Protein AF-A0A6N7GX79-F1 (afdb_monomer)

Nearest PDB structures (foldseek):
  8p94-assembly1_U  TM=5.770E-01  e=1.248E+00  Mus musculus
  8f8q-assembly1_G  TM=5.812E-01  e=2.869E+00  Homo sapiens
  7ccc-assembly1_C  TM=4.804E-01  e=3.032E+00  Mus musculus
  7t5q-assembly1_I  TM=3.559E-01  e=1.741E+00  Homo sapiens
  3aae-assembly1_A  TM=4.739E-01  e=3.786E+00  Gallus gallus

Sequence (334 aa):
MSVMDIPGRRTGHDKTERRQDVAALAVLLLASAALLSATKPTHAQVALDATFPGGLTGNDVCVAGNRELQISGDDTCDQTLNPVTGLRIGPAGSQTTFNGANGDASFGSTATFNSSATFNSASTFNAGMSATTGTFSGTVTMDGGLAVGAGQTVDMGGNRVQNVGGPVAGTDATNKNYVDALHNGQQTQINQHGVRLTGVETHNTQQDTRLTGVETVNTQQNTRLTALESGIAGQAEQITAINQSLKSLSKRDGELADGIAISLALAQPAFQPGQRFAIRGGWGNFDGSNAFGVSAAGLLHSFRNGGSVILDLGAGVSTKHSMFAGRGGVTLGW

Secondary structure (DSSP, 8-state):
---------------------------------S-------SS------S--TT---S---EE-TTS-EE----S---S-----SEEEESSTTS-EEEETTT--EEESS----SS----SS----TT----SS----S----TT-----TT-----TT----SPPPP-STTSPPPHHHHHHHHHHHHHHHHHHHHHHHHHHHHHHHHHHHHHHHHHHHHHHHHHHHHHHHHHHHHHHHHHHHHHHHHHHHHHHHHHHHHHHHHHH--PPPPPTT-SEEEEEEEEEETTEEEEEEEEEEEEEE-TTS-EEEEEEEEEEESSSS-EEEEEEEEEE-

Structure (mmCIF, N/CA/C/O backbone):
data_AF-A0A6N7GX79-F1
#
_entry.id   AF-A0A6N7GX79-F1
#
loop_
_atom_site.group_PDB
_atom_site.id
_atom_site.type_symbol
_atom_site.label_atom_id
_atom_site.label_alt_id
_atom_site.label_comp_id
_atom_site.label_asym_id
_atom_site.label_entity_id
_atom_site.label_seq_id
_atom_site.pdbx_PDB_ins_code
_atom_site.Cartn_x
_atom_site.Cartn_y
_atom_site.Cartn_z
_atom_site.occupancy
_atom_site.B_iso_or_equiv
_atom_site.auth_seq_id
_atom_site.auth_comp_id
_atom_site.auth_asym_id
_atom_site.auth_atom_id
_atom_site.pdbx_PDB_model_num
ATOM 1 N N . MET A 1 1 ? 15.235 74.179 -22.269 1.00 42.06 1 MET A N 1
ATOM 2 C CA . MET A 1 1 ? 16.532 73.504 -22.052 1.00 42.06 1 MET A CA 1
ATOM 3 C C . MET A 1 1 ? 17.011 73.080 -23.433 1.00 42.06 1 MET A C 1
ATOM 5 O O . MET A 1 1 ? 16.349 72.253 -24.037 1.00 42.06 1 MET A O 1
ATOM 9 N N . SER A 1 2 ? 17.837 73.891 -24.102 1.00 41.66 2 SER A N 1
ATOM 10 C CA . SER A 1 2 ? 19.311 73.959 -23.943 1.00 41.66 2 SER A CA 1
ATOM 11 C C . SER A 1 2 ? 19.943 72.681 -24.509 1.00 41.66 2 SER A C 1
ATOM 13 O O . SER A 1 2 ? 19.714 71.629 -23.928 1.00 41.66 2 SER A O 1
ATOM 15 N N . VAL A 1 3 ? 20.590 72.637 -25.684 1.00 43.69 3 VAL A N 1
ATOM 16 C CA . VAL A 1 3 ? 21.584 73.535 -26.337 1.00 43.69 3 VAL A CA 1
ATOM 17 C C . VAL A 1 3 ? 22.911 73.616 -25.574 1.00 43.69 3 VAL A C 1
ATOM 19 O O . VAL A 1 3 ? 22.948 74.251 -24.524 1.00 43.69 3 VAL A O 1
ATOM 22 N N . MET A 1 4 ? 23.942 72.989 -26.169 1.00 39.03 4 MET A N 1
ATOM 23 C CA . MET A 1 4 ? 25.418 73.055 -26.005 1.00 39.03 4 MET A CA 1
ATOM 24 C C . MET A 1 4 ? 25.959 71.640 -26.297 1.00 39.03 4 MET A C 1
ATOM 26 O O . MET A 1 4 ? 25.498 70.697 -25.665 1.00 39.03 4 MET A O 1
ATOM 30 N N . ASP A 1 5 ? 26.838 71.334 -27.257 1.00 44.12 5 ASP A N 1
ATOM 31 C CA . ASP A 1 5 ? 27.708 72.101 -28.174 1.00 44.12 5 ASP A CA 1
ATOM 32 C C . ASP A 1 5 ? 28.842 72.939 -27.533 1.00 44.12 5 ASP A C 1
ATOM 34 O O . ASP A 1 5 ? 28.645 73.551 -26.484 1.00 44.12 5 ASP A O 1
ATOM 38 N N . ILE A 1 6 ? 29.972 73.039 -28.266 1.00 44.91 6 ILE A N 1
ATOM 39 C CA . ILE A 1 6 ? 31.160 73.907 -28.058 1.00 44.91 6 ILE A CA 1
ATOM 40 C C . ILE A 1 6 ? 32.170 73.340 -26.991 1.00 44.91 6 ILE A C 1
ATOM 42 O O . ILE A 1 6 ? 31.730 72.827 -25.967 1.00 44.91 6 ILE A O 1
ATOM 46 N N . PRO A 1 7 ? 33.526 73.479 -27.101 1.00 59.56 7 PRO A N 1
ATOM 47 C CA . PRO A 1 7 ? 34.462 73.134 -28.200 1.00 59.56 7 PRO A CA 1
ATOM 48 C C . PRO A 1 7 ? 35.892 72.701 -27.693 1.00 59.56 7 PRO A C 1
ATOM 50 O O . PRO A 1 7 ? 36.098 72.454 -26.510 1.00 59.56 7 PRO A O 1
ATOM 53 N N . GLY A 1 8 ? 36.937 72.801 -28.545 1.00 42.06 8 GLY A N 1
ATOM 54 C CA . GLY A 1 8 ? 38.301 73.216 -28.115 1.00 42.06 8 GLY A CA 1
ATOM 55 C C . GLY A 1 8 ? 39.470 72.366 -28.659 1.00 42.06 8 GLY A C 1
ATOM 56 O O . GLY A 1 8 ? 39.683 71.286 -28.135 1.00 42.06 8 GLY A O 1
ATOM 57 N N . ARG A 1 9 ? 40.269 72.680 -29.700 1.00 42.56 9 ARG A N 1
ATOM 58 C CA . ARG A 1 9 ? 40.803 73.911 -30.356 1.00 42.56 9 ARG A CA 1
ATOM 59 C C . ARG A 1 9 ? 42.266 74.243 -29.967 1.00 42.56 9 ARG A C 1
ATOM 61 O O . ARG A 1 9 ? 42.553 74.364 -28.783 1.00 42.56 9 ARG A O 1
ATOM 68 N N . ARG A 1 10 ? 43.055 74.624 -31.005 1.00 42.12 10 ARG A N 1
ATOM 69 C CA . ARG A 1 10 ? 44.438 75.206 -31.071 1.00 42.12 10 ARG A CA 1
ATOM 70 C C . ARG A 1 10 ? 45.564 74.166 -31.241 1.00 42.12 10 ARG A C 1
ATOM 72 O O . ARG A 1 10 ? 45.408 73.077 -30.717 1.00 42.12 10 ARG A O 1
ATOM 79 N N . THR A 1 11 ? 46.715 74.407 -31.898 1.00 44.94 11 THR A N 1
ATOM 80 C CA . THR A 1 11 ? 47.211 75.339 -32.970 1.00 44.94 11 THR A CA 1
ATOM 81 C C . THR A 1 11 ? 48.515 74.717 -33.542 1.00 44.94 11 THR A C 1
ATOM 83 O O . THR A 1 11 ? 49.061 73.833 -32.896 1.00 44.94 11 THR A O 1
ATOM 86 N N . GLY A 1 12 ? 49.111 75.081 -34.689 1.00 38.25 12 GLY A N 1
ATOM 87 C CA . GLY A 1 12 ? 48.872 76.154 -35.667 1.00 38.25 12 GLY A CA 1
ATOM 88 C C . GLY A 1 12 ? 50.130 77.021 -35.898 1.00 38.25 12 GLY A C 1
ATOM 89 O O . GLY A 1 12 ? 50.455 77.806 -35.018 1.00 38.25 12 GLY A O 1
ATOM 90 N N . HIS A 1 13 ? 50.793 76.893 -37.058 1.00 39.94 13 HIS A N 1
ATOM 91 C CA . HIS A 1 13 ? 51.686 77.878 -37.712 1.00 39.94 13 HIS A CA 1
ATOM 92 C C . HIS A 1 13 ? 52.175 77.305 -39.068 1.00 39.94 13 HIS A C 1
ATOM 94 O O . HIS A 1 13 ? 52.293 76.092 -39.180 1.00 39.94 13 HIS A O 1
ATOM 100 N N . ASP A 1 14 ? 52.641 78.046 -40.075 1.00 44.56 14 ASP A N 1
ATOM 101 C CA . ASP A 1 14 ? 52.191 79.238 -40.819 1.00 44.56 14 ASP A CA 1
ATOM 102 C C . ASP A 1 14 ? 53.304 79.530 -41.858 1.00 44.56 14 ASP A C 1
ATOM 104 O O . ASP A 1 14 ? 54.415 79.808 -41.428 1.00 44.56 14 ASP A O 1
ATOM 108 N N . LYS A 1 15 ? 52.982 79.515 -43.170 1.00 43.97 15 LYS A N 1
ATOM 109 C CA . LYS A 1 15 ? 53.642 80.261 -44.288 1.00 43.97 15 LYS A CA 1
ATOM 110 C C . LYS A 1 15 ? 55.157 80.025 -44.566 1.00 43.97 15 LYS A C 1
ATOM 112 O O . LYS A 1 15 ? 55.891 79.551 -43.719 1.00 43.97 15 LYS A O 1
ATOM 117 N N . THR A 1 16 ? 55.752 80.294 -45.738 1.00 38.94 16 THR A N 1
ATOM 118 C CA . THR A 1 16 ? 55.382 80.793 -47.098 1.00 38.94 16 THR A CA 1
ATOM 119 C C . THR A 1 16 ? 56.441 80.192 -48.073 1.00 38.94 16 THR A C 1
ATOM 121 O O . THR A 1 16 ? 57.441 79.683 -47.587 1.00 38.94 16 THR A O 1
ATOM 124 N N . GLU A 1 17 ? 56.372 80.149 -49.412 1.00 38.16 17 GLU A N 1
ATOM 125 C CA . GLU A 1 17 ? 56.082 81.189 -50.418 1.00 38.16 17 GLU A CA 1
ATOM 126 C C . GLU A 1 17 ? 56.082 80.567 -51.853 1.00 38.16 17 GLU A C 1
ATOM 128 O O . GLU A 1 17 ? 56.541 79.444 -52.020 1.00 38.16 17 GLU A O 1
ATOM 133 N N . ARG A 1 18 ? 55.627 81.320 -52.879 1.00 39.28 18 ARG A N 1
ATOM 134 C CA . ARG A 1 18 ? 55.878 81.158 -54.349 1.00 39.28 18 ARG A CA 1
ATOM 135 C C . ARG A 1 18 ? 55.671 79.751 -54.959 1.00 39.28 18 ARG A C 1
ATOM 137 O O . ARG A 1 18 ? 56.525 78.881 -54.902 1.00 39.28 18 ARG A O 1
ATOM 144 N N . ARG A 1 19 ? 54.504 79.447 -55.541 1.00 39.38 19 ARG A N 1
ATOM 145 C CA . ARG A 1 19 ? 54.120 79.748 -56.946 1.00 39.38 19 ARG A CA 1
ATOM 146 C C . ARG A 1 19 ? 55.208 79.481 -57.998 1.00 39.38 19 ARG A C 1
ATOM 148 O O . ARG A 1 19 ? 56.145 80.255 -58.105 1.00 39.38 19 ARG A O 1
ATOM 155 N N . GLN A 1 20 ? 54.928 78.453 -58.807 1.00 40.41 20 GLN A N 1
ATOM 156 C CA . GLN A 1 20 ? 55.088 78.381 -60.266 1.00 40.41 20 GLN A CA 1
ATOM 157 C C . GLN A 1 20 ? 56.232 79.188 -60.885 1.00 40.41 20 GLN A C 1
ATOM 159 O O . GLN A 1 20 ? 56.091 80.393 -61.070 1.00 40.41 20 GLN A O 1
ATOM 164 N N . ASP A 1 21 ? 57.235 78.477 -61.398 1.00 36.69 21 ASP A N 1
ATOM 165 C CA . ASP A 1 21 ? 57.889 78.924 -62.620 1.00 36.69 21 ASP A CA 1
ATOM 166 C C . ASP A 1 21 ? 58.303 77.758 -63.527 1.00 36.69 21 ASP A C 1
ATOM 168 O O . ASP A 1 21 ? 58.688 76.689 -63.061 1.00 36.69 21 ASP A O 1
ATOM 172 N N . VAL A 1 22 ? 58.188 78.030 -64.828 1.00 41.06 22 VAL A N 1
ATOM 173 C CA . VAL A 1 22 ? 58.836 77.368 -65.972 1.00 41.06 22 VAL A CA 1
ATOM 174 C C . VAL A 1 22 ? 58.665 75.846 -66.127 1.00 41.06 22 VAL A C 1
ATOM 176 O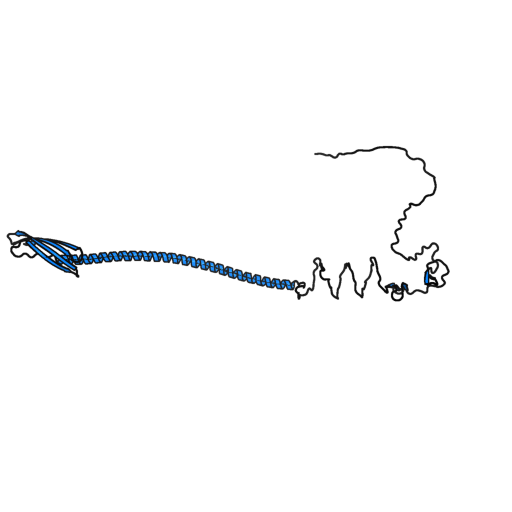 O . VAL A 1 22 ? 59.353 75.011 -65.544 1.00 41.06 22 VAL A O 1
ATOM 179 N N . ALA A 1 23 ? 57.790 75.497 -67.071 1.00 39.69 23 ALA A N 1
ATOM 180 C CA . ALA A 1 23 ? 57.776 74.193 -67.715 1.00 39.69 23 ALA A CA 1
ATOM 181 C C . ALA A 1 23 ? 59.020 73.957 -68.599 1.00 39.69 23 ALA A C 1
ATOM 183 O O . ALA A 1 23 ? 59.610 74.898 -69.123 1.00 39.69 23 ALA A O 1
ATOM 184 N N . ALA A 1 24 ? 59.248 72.673 -68.891 1.00 38.94 24 ALA A N 1
ATOM 185 C CA . ALA A 1 24 ? 60.050 72.124 -69.988 1.00 38.94 24 ALA A CA 1
ATOM 186 C C . ALA A 1 24 ? 61.573 71.923 -69.792 1.00 38.94 24 ALA A C 1
ATOM 188 O O . ALA A 1 24 ? 62.334 72.814 -69.439 1.00 38.94 24 ALA A O 1
ATOM 189 N N . LEU A 1 25 ? 61.986 70.729 -70.244 1.00 35.16 25 LEU A N 1
ATOM 190 C CA . LEU A 1 25 ? 63.213 70.475 -71.009 1.00 35.16 25 LEU A CA 1
ATOM 191 C C . LEU A 1 25 ? 64.560 70.267 -70.280 1.00 35.16 25 LEU A C 1
ATOM 193 O O . LEU A 1 25 ? 65.566 70.877 -70.624 1.00 35.16 25 LEU A O 1
ATOM 197 N N . ALA A 1 26 ? 64.618 69.245 -69.423 1.00 35.94 26 ALA A N 1
ATOM 198 C CA . ALA A 1 26 ? 65.796 68.370 -69.299 1.00 35.94 26 ALA A CA 1
ATOM 199 C C . ALA A 1 26 ? 65.301 66.937 -68.997 1.00 35.94 26 ALA A C 1
ATOM 201 O O . ALA A 1 26 ? 64.843 66.654 -67.898 1.00 35.94 26 ALA A O 1
ATOM 202 N N . VAL A 1 27 ? 65.067 66.085 -70.000 1.00 35.12 27 VAL A N 1
ATOM 203 C CA . VAL A 1 27 ? 66.085 65.282 -70.709 1.00 35.12 27 VAL A CA 1
ATOM 204 C C . VAL A 1 27 ? 66.705 64.212 -69.796 1.00 35.12 27 VAL A C 1
ATOM 206 O O . VAL A 1 27 ? 67.694 64.460 -69.124 1.00 35.12 27 VAL A O 1
ATOM 209 N N . LEU A 1 28 ? 66.147 62.998 -69.933 1.00 33.78 28 LEU A N 1
ATOM 210 C CA . LEU A 1 28 ? 66.872 61.721 -70.032 1.00 33.78 28 LEU A CA 1
ATOM 211 C C . LEU A 1 28 ? 67.510 61.107 -68.756 1.00 33.78 28 LEU A C 1
ATOM 213 O O . LEU A 1 28 ? 68.239 61.750 -68.020 1.00 33.78 28 LEU A O 1
ATOM 217 N N . LEU A 1 29 ? 67.316 59.783 -68.622 1.00 30.56 29 LEU A N 1
ATOM 218 C CA . LEU A 1 29 ? 68.072 58.825 -67.786 1.00 30.56 29 LEU A CA 1
ATOM 219 C C . LEU A 1 29 ? 67.982 58.936 -66.249 1.00 30.56 29 LEU A C 1
ATOM 221 O O . LEU A 1 29 ? 68.770 59.623 -65.611 1.00 30.56 29 LEU A O 1
ATOM 225 N N . LEU A 1 30 ? 67.105 58.093 -65.677 1.00 35.81 30 LEU A N 1
ATOM 226 C CA . LEU A 1 30 ? 67.374 57.038 -64.664 1.00 35.81 30 LEU A CA 1
ATOM 227 C C . LEU A 1 30 ? 66.051 56.746 -63.916 1.00 35.81 30 LEU A C 1
ATOM 229 O O . LEU A 1 30 ? 65.730 57.387 -62.926 1.00 35.81 30 LEU A O 1
ATOM 233 N N . ALA A 1 31 ? 65.106 56.002 -64.498 1.00 34.62 31 ALA A N 1
ATOM 234 C CA . ALA A 1 31 ? 65.086 54.537 -64.647 1.00 34.62 31 ALA A CA 1
ATOM 235 C C . ALA A 1 31 ? 64.919 53.759 -63.319 1.00 34.62 31 ALA A C 1
ATOM 237 O O . ALA A 1 31 ? 65.617 54.011 -62.344 1.00 34.62 31 ALA A O 1
ATOM 238 N N . SER A 1 32 ? 64.042 52.744 -63.354 1.00 44.06 32 SER A N 1
ATOM 239 C CA . SER A 1 32 ? 63.957 51.627 -62.388 1.00 44.06 32 SER A CA 1
ATOM 240 C C . SER A 1 32 ? 63.218 51.839 -61.052 1.00 44.06 32 SER A C 1
ATOM 242 O O . SER A 1 32 ? 63.745 51.526 -59.990 1.00 44.06 32 SER A O 1
ATOM 244 N N . ALA A 1 33 ? 61.939 52.232 -61.111 1.00 37.72 33 ALA A N 1
ATOM 245 C CA . ALA A 1 33 ? 60.960 51.938 -60.045 1.00 37.72 33 ALA A CA 1
ATOM 246 C C . ALA A 1 33 ? 59.526 51.710 -60.583 1.00 37.72 33 ALA A C 1
ATOM 248 O O . ALA A 1 33 ? 58.539 52.015 -59.916 1.00 37.72 33 ALA A O 1
ATOM 249 N N . ALA A 1 34 ? 59.396 51.191 -61.810 1.00 37.28 34 ALA A N 1
ATOM 250 C CA . ALA A 1 34 ? 58.105 50.764 -62.349 1.00 37.28 34 ALA A CA 1
ATOM 251 C C . ALA A 1 34 ? 57.751 49.364 -61.823 1.00 37.28 34 ALA A C 1
ATOM 253 O O . ALA A 1 34 ? 58.611 48.487 -61.747 1.00 37.28 34 ALA A O 1
ATOM 254 N N . LEU A 1 35 ? 56.483 49.179 -61.453 1.00 42.53 35 LEU A N 1
ATOM 255 C CA . LEU A 1 35 ? 55.950 47.974 -60.822 1.00 42.53 35 LEU A CA 1
ATOM 256 C C . LEU A 1 35 ? 56.266 46.712 -61.639 1.00 42.53 35 LEU A C 1
ATOM 258 O O . LEU A 1 35 ? 55.711 46.524 -62.718 1.00 42.53 35 LEU A O 1
ATOM 262 N N . LEU A 1 36 ? 57.048 45.800 -61.062 1.00 34.47 36 LEU A N 1
ATOM 263 C CA . LEU A 1 36 ? 57.071 44.394 -61.462 1.00 34.47 36 LEU A CA 1
ATOM 264 C C . LEU A 1 36 ? 56.852 43.528 -60.217 1.00 34.47 36 LEU A C 1
ATOM 266 O O . LEU A 1 36 ? 57.775 42.952 -59.641 1.00 34.47 36 LEU A O 1
ATOM 270 N N . SER A 1 37 ? 55.594 43.448 -59.776 1.00 37.69 37 SER A N 1
ATOM 271 C CA . SER A 1 37 ? 55.160 42.408 -58.845 1.00 37.69 37 SER A CA 1
ATOM 272 C C . SER A 1 37 ? 55.187 41.070 -59.582 1.00 37.69 37 SER A C 1
ATOM 274 O O . SER A 1 37 ? 54.173 40.626 -60.119 1.00 37.69 37 SER A O 1
ATOM 276 N N . ALA A 1 38 ? 56.366 40.452 -59.645 1.00 40.59 38 ALA A N 1
ATOM 277 C CA . ALA A 1 38 ? 56.541 39.112 -60.177 1.00 40.59 38 ALA A CA 1
ATOM 278 C C . ALA A 1 38 ? 55.829 38.111 -59.256 1.00 40.59 38 ALA A C 1
ATOM 280 O O . ALA A 1 38 ? 56.413 37.562 -58.318 1.00 40.59 38 ALA A O 1
ATOM 281 N N . THR A 1 39 ? 54.545 37.874 -59.521 1.00 38.19 39 THR A N 1
ATOM 282 C CA . THR A 1 39 ? 53.844 36.690 -59.039 1.00 38.19 39 THR A CA 1
ATOM 283 C C . THR A 1 39 ? 54.620 35.476 -59.531 1.00 38.19 39 THR A C 1
ATOM 285 O O . THR A 1 39 ? 54.669 35.203 -60.730 1.00 38.19 39 THR A O 1
ATOM 288 N N . LYS A 1 40 ? 55.263 34.754 -58.603 1.00 38.69 40 LYS A N 1
ATOM 289 C CA . LYS A 1 40 ? 55.876 33.453 -58.899 1.00 38.69 40 LYS A CA 1
ATOM 290 C C . LYS A 1 40 ? 54.841 32.600 -59.645 1.00 38.69 40 LYS A C 1
ATOM 292 O O . LYS A 1 40 ? 53.733 32.469 -59.121 1.00 38.69 40 LYS A O 1
ATOM 297 N N . PRO A 1 41 ? 55.168 31.995 -60.800 1.00 41.09 41 PRO A N 1
ATOM 298 C CA . PRO A 1 41 ? 54.264 31.044 -61.425 1.00 41.09 41 PRO A CA 1
ATOM 299 C C . PRO A 1 41 ? 54.087 29.862 -60.465 1.00 41.09 41 PRO A C 1
ATOM 301 O O . PRO A 1 41 ? 55.035 29.137 -60.171 1.00 41.09 41 PRO A O 1
ATOM 304 N N . THR A 1 42 ? 52.875 29.687 -59.936 1.00 39.53 42 THR A N 1
ATOM 305 C CA . THR A 1 42 ? 52.541 28.603 -58.993 1.00 39.53 42 THR A CA 1
ATOM 306 C C . THR A 1 42 ? 52.420 27.239 -59.669 1.00 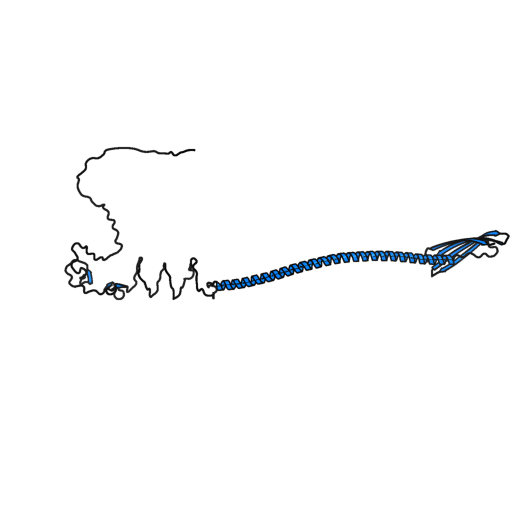39.53 42 THR A C 1
ATOM 308 O O . THR A 1 42 ? 52.248 26.231 -58.988 1.00 39.53 42 THR A O 1
ATOM 311 N N . HIS A 1 43 ? 52.545 27.192 -60.997 1.00 41.50 43 HIS A N 1
ATOM 312 C CA . HIS A 1 43 ? 52.492 25.982 -61.806 1.00 41.50 43 HIS A CA 1
ATOM 313 C C . HIS A 1 43 ? 53.564 26.054 -62.896 1.00 41.50 43 HIS A C 1
ATOM 315 O O . HIS A 1 43 ? 53.647 27.045 -63.622 1.00 41.50 43 HIS A O 1
ATOM 321 N N . ALA A 1 44 ? 54.351 24.989 -63.045 1.00 33.16 44 ALA A N 1
ATOM 322 C CA . ALA A 1 44 ? 55.170 24.784 -64.232 1.00 33.16 44 ALA A CA 1
ATOM 323 C C . ALA A 1 44 ? 54.253 24.320 -65.374 1.00 33.16 44 ALA A C 1
ATOM 325 O O . ALA A 1 44 ? 54.007 23.127 -65.539 1.00 33.16 44 ALA A O 1
ATOM 326 N N . GLN A 1 45 ? 53.693 25.268 -66.126 1.00 37.50 45 GLN A N 1
ATOM 327 C CA . GLN A 1 45 ? 52.992 24.959 -67.368 1.00 37.50 45 GLN A CA 1
ATOM 328 C C . GLN A 1 45 ? 54.016 24.818 -68.495 1.00 37.50 45 GLN A C 1
ATOM 330 O O . GLN A 1 45 ? 54.669 25.788 -68.870 1.00 37.50 45 GLN A O 1
ATOM 335 N N . VAL A 1 46 ? 54.122 23.616 -69.065 1.00 47.06 46 VAL A N 1
ATOM 336 C CA . VAL A 1 46 ? 54.722 23.426 -70.392 1.00 47.06 46 VAL A CA 1
ATOM 337 C C . VAL A 1 46 ? 53.664 23.843 -71.413 1.00 47.06 46 VAL A C 1
ATOM 339 O O . VAL A 1 46 ? 52.894 23.022 -71.905 1.00 47.06 46 VAL A O 1
ATOM 342 N N . ALA A 1 47 ? 53.563 25.150 -71.647 1.00 42.12 47 ALA A N 1
ATOM 343 C CA . ALA A 1 47 ? 52.675 25.725 -72.644 1.00 42.12 47 ALA A CA 1
ATOM 344 C C . ALA A 1 47 ? 53.440 25.897 -73.961 1.00 42.12 47 ALA A C 1
ATOM 346 O O . ALA A 1 47 ? 54.323 26.747 -74.063 1.00 42.12 47 ALA A O 1
ATOM 347 N N . LEU A 1 48 ? 53.083 25.105 -74.973 1.00 54.69 48 LEU A N 1
ATOM 348 C CA . LEU A 1 48 ? 53.504 25.329 -76.358 1.00 54.69 48 LEU A CA 1
ATOM 349 C C . LEU A 1 48 ? 52.595 26.403 -76.980 1.00 54.69 48 LEU A C 1
ATOM 351 O O . LEU A 1 48 ? 51.763 26.114 -77.837 1.00 54.69 48 LEU A O 1
ATOM 355 N N . ASP A 1 49 ? 52.695 27.631 -76.465 1.00 40.34 49 ASP A N 1
ATOM 356 C CA . ASP A 1 49 ? 52.018 28.802 -77.026 1.00 40.34 49 ASP A CA 1
ATOM 357 C C . ASP A 1 49 ? 52.789 29.328 -78.249 1.00 40.34 49 ASP A C 1
ATOM 359 O O . ASP A 1 49 ? 54.020 29.348 -78.271 1.00 40.34 49 ASP A O 1
ATOM 363 N N . ALA A 1 50 ? 52.061 29.779 -79.270 1.00 44.12 50 ALA A N 1
ATOM 364 C CA . ALA A 1 50 ? 52.597 30.167 -80.574 1.00 44.12 50 ALA A CA 1
ATOM 365 C C . ALA A 1 50 ? 53.361 31.509 -80.567 1.00 44.12 50 ALA A C 1
ATOM 367 O O . ALA A 1 50 ? 53.802 31.976 -81.618 1.00 44.12 50 ALA A O 1
ATOM 368 N N . THR A 1 51 ? 53.541 32.136 -79.401 1.00 43.91 51 THR A N 1
ATOM 369 C CA . THR A 1 51 ? 54.122 33.479 -79.253 1.00 43.91 51 THR A CA 1
ATOM 370 C C . THR A 1 51 ? 55.654 33.466 -79.092 1.00 43.91 51 THR A C 1
ATOM 372 O O . THR A 1 51 ? 56.222 34.237 -78.317 1.00 43.91 51 THR A O 1
ATOM 375 N N . PHE A 1 52 ? 56.351 32.620 -79.857 1.00 47.41 52 PHE A N 1
ATOM 376 C CA . PHE A 1 52 ? 57.796 32.764 -80.074 1.00 47.41 52 PHE A CA 1
ATOM 377 C C . PHE A 1 52 ? 58.050 33.813 -81.174 1.00 47.41 52 PHE A C 1
ATOM 379 O O . PHE A 1 52 ? 57.479 33.690 -82.262 1.00 47.41 52 PHE A O 1
ATOM 386 N N . PRO A 1 53 ? 58.898 34.839 -80.947 1.00 41.19 53 PRO A N 1
ATOM 387 C CA . PRO A 1 53 ? 59.188 35.875 -81.940 1.00 41.19 53 PRO A CA 1
ATOM 388 C C . PRO A 1 53 ? 60.038 35.307 -83.088 1.00 41.19 53 PRO A C 1
ATOM 390 O O . PRO A 1 53 ? 61.264 35.358 -83.067 1.00 41.19 53 PRO A O 1
ATOM 393 N N . GLY A 1 54 ? 59.351 34.743 -84.079 1.00 51.09 54 GLY A N 1
ATOM 394 C CA . GLY A 1 54 ? 59.915 34.017 -85.221 1.00 51.09 54 GLY A CA 1
ATOM 395 C C . GLY A 1 54 ? 58.908 33.045 -85.846 1.00 51.09 54 GLY A C 1
ATOM 396 O O . GLY A 1 54 ? 58.913 32.865 -87.058 1.00 51.09 54 GLY A O 1
ATOM 397 N N . GLY A 1 55 ? 57.978 32.519 -85.038 1.00 45.22 55 GLY A N 1
ATOM 398 C CA . GLY A 1 55 ? 57.035 31.477 -85.441 1.00 45.22 55 GLY A CA 1
ATOM 399 C C . GLY A 1 55 ? 57.681 30.089 -85.423 1.00 45.22 55 GLY A C 1
ATOM 400 O O . GLY A 1 55 ? 58.763 29.888 -85.963 1.00 45.22 55 GLY A O 1
ATOM 401 N N . LEU A 1 56 ? 57.010 29.126 -84.793 1.00 48.41 56 LEU A N 1
ATOM 402 C CA . LEU A 1 56 ? 57.455 27.733 -84.754 1.00 48.41 56 LEU A CA 1
ATOM 403 C C . LEU A 1 56 ? 57.099 27.045 -86.080 1.00 48.41 56 LEU A C 1
ATOM 405 O O . LEU A 1 56 ? 55.962 26.613 -86.281 1.00 48.41 56 LEU A O 1
ATOM 409 N N . THR A 1 57 ? 58.048 27.003 -87.020 1.00 45.75 57 THR A N 1
ATOM 410 C CA . THR A 1 57 ? 57.856 26.430 -88.364 1.00 45.75 57 THR A CA 1
ATOM 411 C C . THR A 1 57 ? 58.522 25.065 -88.542 1.00 45.75 57 THR A C 1
ATOM 413 O O . THR A 1 57 ? 59.162 24.826 -89.562 1.00 45.75 57 THR A O 1
ATOM 416 N N . GLY A 1 58 ? 58.322 24.146 -87.593 1.00 44.06 58 GLY A N 1
ATOM 417 C CA . GLY A 1 58 ? 58.582 22.717 -87.797 1.00 44.06 58 GLY A CA 1
ATOM 418 C C . GLY A 1 58 ? 59.099 21.978 -86.563 1.00 44.06 58 GLY A C 1
ATOM 419 O O . GLY A 1 58 ? 60.204 22.235 -86.116 1.00 44.06 58 GLY A O 1
ATOM 420 N N . ASN A 1 59 ? 58.336 20.982 -86.092 1.00 49.59 59 ASN A N 1
ATOM 421 C CA . ASN A 1 59 ? 58.768 19.908 -85.181 1.00 49.59 59 ASN A CA 1
ATOM 422 C C . ASN A 1 59 ? 59.744 20.297 -84.040 1.00 49.59 59 ASN A C 1
ATOM 424 O O . ASN A 1 59 ? 60.704 19.575 -83.793 1.00 49.59 59 ASN A O 1
ATOM 428 N N . ASP A 1 60 ? 59.467 21.353 -83.270 1.00 48.66 60 ASP A N 1
ATOM 429 C CA . ASP A 1 60 ? 60.350 21.872 -82.201 1.00 48.66 60 ASP A CA 1
ATOM 430 C C . ASP A 1 60 ? 60.508 20.976 -80.945 1.00 48.66 60 ASP A C 1
ATOM 432 O O . ASP A 1 60 ? 60.924 21.436 -79.881 1.00 48.66 60 ASP A O 1
ATOM 436 N N . VAL A 1 61 ? 60.159 19.689 -81.032 1.00 55.12 61 VAL A N 1
ATOM 437 C CA . VAL A 1 61 ? 60.404 18.686 -79.988 1.00 55.12 61 VAL A CA 1
ATOM 438 C C . VAL A 1 61 ? 61.118 17.505 -80.631 1.00 55.12 61 VAL A C 1
ATOM 440 O O . VAL A 1 61 ? 60.496 16.668 -81.283 1.00 55.12 61 VAL A O 1
ATOM 443 N N . CYS A 1 62 ? 62.427 17.419 -80.417 1.00 51.59 62 CYS A N 1
ATOM 444 C CA . CYS A 1 62 ? 63.274 16.373 -80.985 1.00 51.59 62 CYS A CA 1
ATOM 445 C C . CYS A 1 62 ? 64.041 15.635 -79.881 1.00 51.59 62 CYS A C 1
ATOM 447 O O . CYS A 1 62 ? 64.326 16.172 -78.808 1.00 51.59 62 CYS A O 1
ATOM 449 N N . VAL A 1 63 ? 64.374 14.369 -80.14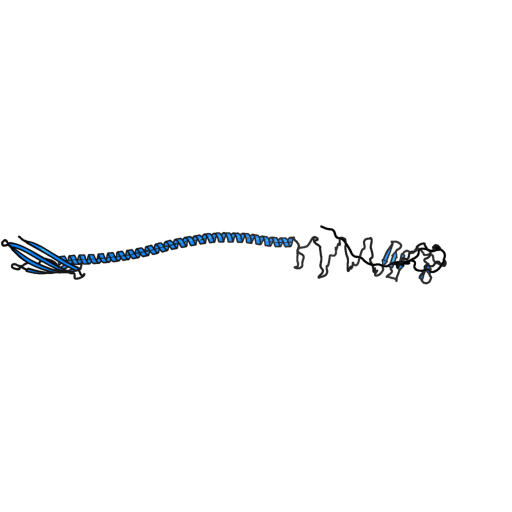2 1.00 51.44 63 VAL A N 1
ATOM 450 C CA . VAL A 1 63 ? 65.216 13.561 -79.253 1.00 51.44 63 VAL A CA 1
ATOM 451 C C . VAL A 1 63 ? 66.633 13.582 -79.810 1.00 51.44 63 VAL A C 1
ATOM 453 O O . VAL A 1 63 ? 66.909 12.935 -80.819 1.00 51.44 63 VAL A O 1
ATOM 456 N N . ALA A 1 64 ? 67.533 14.312 -79.153 1.00 44.66 64 ALA A N 1
ATOM 457 C CA . ALA A 1 64 ? 68.948 14.294 -79.507 1.00 44.66 64 ALA A CA 1
ATOM 458 C C . ALA A 1 64 ? 69.550 12.895 -79.241 1.00 44.66 64 ALA A C 1
ATOM 460 O O . ALA A 1 64 ? 69.033 12.128 -78.422 1.00 44.66 64 ALA A O 1
ATOM 461 N N . GLY A 1 65 ? 70.651 12.535 -79.915 1.00 47.44 65 GLY A N 1
ATOM 462 C CA . GLY A 1 65 ? 71.223 11.170 -79.900 1.00 47.44 65 GLY A CA 1
ATOM 463 C C . GLY A 1 65 ? 71.607 10.609 -78.515 1.00 47.44 65 GLY A C 1
ATOM 464 O O . GLY A 1 65 ? 71.805 9.406 -78.353 1.00 47.44 65 GLY A O 1
ATOM 465 N N . ASN A 1 66 ? 71.659 11.471 -77.502 1.00 49.50 66 ASN A N 1
ATOM 466 C CA . ASN A 1 66 ? 71.852 11.203 -76.076 1.00 49.50 66 ASN A CA 1
ATOM 467 C C . ASN A 1 66 ? 70.544 10.940 -75.284 1.00 49.50 66 ASN A C 1
ATOM 469 O O . ASN A 1 66 ? 70.603 10.76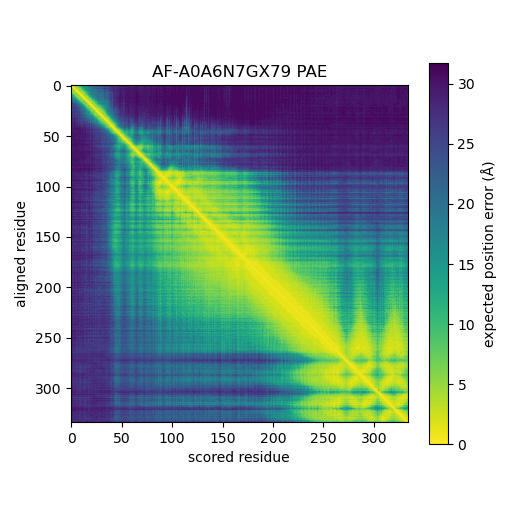7 -74.069 1.00 49.50 66 ASN A O 1
ATOM 473 N N . ARG A 1 67 ? 69.382 10.840 -75.951 1.00 55.00 67 ARG A N 1
ATOM 474 C CA . ARG A 1 67 ? 68.034 10.603 -75.375 1.00 55.00 67 ARG A CA 1
ATOM 475 C C . ARG A 1 67 ? 67.504 11.716 -74.463 1.00 55.00 67 ARG A C 1
ATOM 477 O O . ARG A 1 67 ? 66.593 11.482 -73.671 1.00 55.00 67 ARG A O 1
ATOM 484 N N . GLU A 1 68 ? 68.046 12.917 -74.600 1.00 45.72 68 GLU A N 1
ATOM 485 C CA . GLU A 1 68 ? 67.536 14.118 -73.945 1.00 45.72 68 GLU A CA 1
ATOM 486 C C . GLU A 1 68 ? 66.510 14.803 -74.860 1.00 45.72 68 GLU A C 1
ATOM 488 O O . GLU A 1 68 ? 66.708 14.888 -76.075 1.00 45.72 68 GLU A O 1
ATOM 493 N N . LEU A 1 69 ? 65.385 15.235 -74.285 1.00 58.25 69 LEU A N 1
ATOM 494 C CA . LEU A 1 69 ? 64.307 15.895 -75.018 1.00 58.25 69 LEU A CA 1
ATOM 495 C C . LEU A 1 69 ? 64.650 17.383 -75.140 1.00 58.25 69 LEU A C 1
ATOM 497 O O . LEU A 1 69 ? 64.607 18.100 -74.140 1.00 58.25 69 LEU A O 1
ATOM 501 N N . GLN A 1 70 ? 65.018 17.836 -76.337 1.00 51.75 70 GLN A N 1
ATOM 502 C CA . GLN A 1 70 ? 65.425 19.222 -76.569 1.00 51.75 70 GLN A CA 1
ATOM 503 C C . GLN A 1 70 ? 64.319 20.017 -77.269 1.00 51.75 70 GLN A C 1
ATOM 505 O O . GLN A 1 70 ? 63.653 19.518 -78.176 1.00 51.75 70 GLN A O 1
ATOM 510 N N . ILE A 1 71 ? 64.157 21.265 -76.823 1.00 54.50 71 ILE A N 1
ATOM 511 C CA . ILE A 1 71 ? 63.334 22.300 -77.455 1.00 54.50 71 ILE A CA 1
ATOM 512 C C . ILE A 1 71 ? 64.310 23.404 -77.863 1.00 54.50 71 ILE A C 1
ATOM 514 O O . ILE A 1 71 ? 64.761 24.179 -77.018 1.00 54.50 71 ILE A O 1
ATOM 518 N N . SER A 1 72 ? 64.701 23.426 -79.133 1.00 45.47 72 SER A N 1
ATOM 519 C CA . SER A 1 72 ? 65.629 24.412 -79.690 1.00 45.47 72 SER A CA 1
ATOM 520 C C . SER A 1 72 ? 65.285 24.644 -81.154 1.00 45.47 72 SER A C 1
ATOM 522 O O . SER A 1 72 ? 65.075 23.679 -81.881 1.00 45.47 72 SER A O 1
ATOM 524 N N . GLY A 1 73 ? 65.267 25.908 -81.584 1.00 49.19 73 GLY A N 1
ATOM 525 C CA . GLY A 1 73 ? 65.073 26.297 -82.986 1.00 49.19 73 GLY A CA 1
ATOM 526 C C . GLY A 1 73 ? 66.338 26.087 -83.821 1.00 49.19 73 GLY A C 1
ATOM 527 O O . GLY A 1 73 ? 66.863 27.040 -84.391 1.00 49.19 73 GLY A O 1
ATOM 528 N N . ASP A 1 74 ? 66.866 24.864 -83.809 1.00 43.34 74 ASP A N 1
ATOM 529 C CA . ASP A 1 74 ? 68.018 24.424 -84.596 1.00 43.34 74 ASP A CA 1
ATOM 530 C C . ASP A 1 74 ? 67.519 23.425 -85.655 1.00 43.34 74 ASP A C 1
ATOM 532 O O . ASP A 1 74 ? 66.957 22.385 -85.313 1.00 43.34 74 ASP A O 1
ATOM 536 N N . ASP A 1 75 ? 67.716 23.747 -86.938 1.00 51.31 75 ASP A N 1
ATOM 537 C CA . ASP A 1 75 ? 67.213 23.015 -88.120 1.00 51.31 75 ASP A CA 1
ATOM 538 C C . ASP A 1 75 ? 67.769 21.574 -88.280 1.00 51.31 75 ASP A C 1
ATOM 540 O O . ASP A 1 75 ? 67.563 20.919 -89.303 1.00 51.31 75 ASP A O 1
ATOM 544 N N . THR A 1 76 ? 68.492 21.044 -87.290 1.00 52.00 76 THR A N 1
ATOM 545 C CA . THR A 1 76 ? 69.204 19.754 -87.348 1.00 52.00 76 THR A CA 1
ATOM 546 C C . THR A 1 76 ? 68.419 18.547 -86.797 1.00 52.00 76 THR A C 1
ATOM 548 O O . THR A 1 76 ? 68.999 17.503 -86.484 1.00 52.00 76 THR A O 1
ATOM 551 N N . CYS A 1 77 ? 67.084 18.625 -86.733 1.00 53.44 77 CYS A N 1
ATOM 552 C CA . CYS A 1 77 ? 66.210 17.496 -86.378 1.00 53.44 77 CYS A CA 1
ATOM 553 C C . CYS A 1 77 ? 66.163 16.389 -87.463 1.00 53.44 77 CYS A C 1
ATOM 555 O O . CYS A 1 77 ? 65.275 16.364 -88.313 1.00 53.44 77 CYS A O 1
ATOM 557 N N . ASP A 1 78 ? 67.069 15.409 -87.381 1.00 52.81 78 ASP A N 1
ATOM 558 C CA . ASP A 1 78 ? 67.179 14.263 -88.313 1.00 52.81 78 ASP A CA 1
ATOM 559 C C . ASP A 1 78 ? 66.035 13.220 -88.222 1.00 52.81 78 ASP A C 1
ATOM 561 O O . ASP A 1 78 ? 65.941 12.319 -89.051 1.00 52.81 78 ASP A O 1
ATOM 565 N N . GLN A 1 79 ? 65.142 13.295 -87.230 1.00 49.47 79 GLN A N 1
ATOM 566 C CA . GLN A 1 79 ? 64.113 12.265 -87.019 1.00 49.47 79 GLN A CA 1
ATOM 567 C C . GLN A 1 79 ? 62.720 12.874 -86.839 1.00 49.47 79 GLN A C 1
ATOM 569 O O . GLN A 1 79 ? 62.405 13.473 -85.811 1.00 49.47 79 GLN A O 1
ATOM 574 N N . THR A 1 80 ? 61.844 12.654 -87.824 1.00 45.03 80 THR A N 1
ATOM 575 C CA . THR A 1 80 ? 60.406 12.929 -87.700 1.00 45.03 80 THR A CA 1
ATOM 576 C C . THR A 1 80 ? 59.819 12.138 -86.534 1.00 45.03 80 THR A C 1
ATOM 578 O O . THR A 1 80 ? 59.907 10.907 -86.526 1.00 45.03 80 THR A O 1
ATOM 581 N N . LEU A 1 81 ? 59.162 12.815 -85.584 1.00 51.31 81 LEU A N 1
ATOM 582 C CA . LEU A 1 81 ? 58.400 12.147 -84.528 1.00 51.31 81 LEU A CA 1
ATOM 583 C C . LEU A 1 81 ? 57.261 11.313 -85.139 1.00 51.31 81 LEU A C 1
ATOM 585 O O . LEU A 1 81 ? 56.192 11.823 -85.468 1.00 51.31 81 LEU A O 1
ATOM 589 N N . ASN A 1 82 ? 57.490 10.006 -85.258 1.00 49.97 82 ASN A N 1
ATOM 590 C CA . ASN A 1 82 ? 56.453 9.018 -85.545 1.00 49.97 82 ASN A CA 1
ATOM 591 C C . ASN A 1 82 ? 55.333 9.158 -84.487 1.00 49.97 82 ASN A C 1
ATOM 593 O O . ASN A 1 82 ? 55.675 9.271 -83.306 1.00 49.97 82 ASN A O 1
ATOM 597 N N . PRO A 1 83 ? 54.031 9.170 -84.851 1.00 54.28 83 PRO A N 1
ATOM 598 C CA . PRO A 1 83 ? 52.942 9.526 -83.938 1.00 54.28 83 PRO A CA 1
ATOM 599 C C . PRO A 1 83 ? 52.988 8.708 -82.645 1.00 54.28 83 PRO A C 1
ATOM 601 O O . PRO A 1 83 ? 52.758 7.496 -82.631 1.00 54.28 83 PRO A O 1
ATOM 604 N N . VAL A 1 84 ? 53.323 9.388 -81.548 1.00 57.12 84 VAL A N 1
ATOM 605 C CA . VAL A 1 84 ? 53.594 8.743 -80.266 1.00 57.12 84 VAL A CA 1
ATOM 606 C C . VAL A 1 84 ? 52.264 8.370 -79.617 1.00 57.12 84 VAL A C 1
ATOM 608 O O . VAL A 1 84 ? 51.479 9.238 -79.245 1.00 57.12 84 VAL A O 1
ATOM 611 N N . THR A 1 85 ? 52.004 7.073 -79.448 1.00 65.38 85 THR A N 1
ATOM 612 C CA . THR A 1 85 ? 50.743 6.559 -78.876 1.00 65.38 85 THR A CA 1
ATOM 613 C C . THR A 1 85 ? 50.549 6.886 -77.389 1.00 65.38 85 THR A C 1
ATOM 615 O O . THR A 1 85 ? 49.479 6.641 -76.834 1.00 65.38 85 THR A O 1
ATOM 618 N N . GLY A 1 86 ? 51.557 7.462 -76.731 1.00 75.25 86 GLY A N 1
ATOM 619 C CA . GLY A 1 86 ? 51.474 7.973 -75.368 1.00 75.25 86 GLY A CA 1
ATOM 620 C C . GLY A 1 86 ? 52.833 8.397 -74.808 1.00 75.25 86 GLY A C 1
ATOM 621 O O . GLY A 1 86 ? 53.879 7.939 -75.267 1.00 75.25 86 GLY A O 1
ATOM 622 N N . LEU A 1 87 ? 52.823 9.248 -73.784 1.00 81.00 87 LEU A N 1
ATOM 623 C CA . LEU A 1 87 ? 54.025 9.688 -73.071 1.00 81.00 87 LEU A CA 1
ATOM 624 C C . LEU A 1 87 ? 54.258 8.799 -71.843 1.00 81.00 87 LEU A C 1
ATOM 626 O O . LEU A 1 87 ? 53.343 8.588 -71.048 1.00 81.00 87 LEU A O 1
ATOM 630 N N . ARG A 1 88 ? 55.485 8.297 -71.655 1.00 81.88 88 ARG A N 1
ATOM 631 C CA . ARG A 1 88 ? 55.875 7.496 -70.482 1.00 81.88 88 ARG A CA 1
ATOM 632 C C . ARG A 1 88 ? 57.021 8.180 -69.748 1.00 81.88 88 ARG A C 1
ATOM 634 O O . ARG A 1 88 ? 58.065 8.420 -70.345 1.00 81.88 88 ARG A O 1
ATOM 641 N N . ILE A 1 89 ? 56.829 8.473 -68.465 1.00 83.75 89 ILE A N 1
ATOM 642 C CA . ILE A 1 89 ? 57.802 9.162 -67.610 1.00 83.75 89 ILE A CA 1
ATOM 643 C C . ILE A 1 89 ? 58.182 8.235 -66.453 1.00 83.75 89 ILE A C 1
ATOM 645 O O . ILE A 1 89 ? 57.305 7.746 -65.742 1.00 83.75 89 ILE A O 1
ATOM 649 N N . GLY A 1 90 ? 59.483 8.011 -66.250 1.00 81.06 90 GLY A N 1
ATOM 650 C CA . GLY A 1 90 ? 60.021 7.187 -65.161 1.00 81.06 90 GLY A CA 1
ATOM 651 C C . GLY A 1 90 ? 60.563 5.812 -65.595 1.00 81.06 90 GLY A C 1
ATOM 652 O O . GLY A 1 90 ? 60.562 5.485 -66.785 1.00 81.06 90 GLY A O 1
ATOM 653 N N . PRO A 1 91 ? 61.072 5.012 -64.639 1.00 80.62 91 PRO A N 1
ATOM 654 C CA . PRO A 1 91 ? 61.727 3.734 -64.912 1.00 80.62 91 PRO A CA 1
ATOM 655 C C . PRO A 1 91 ? 60.735 2.594 -65.196 1.00 80.62 91 PRO A C 1
ATOM 657 O O . PRO A 1 91 ? 59.544 2.669 -64.895 1.00 80.62 91 PRO A O 1
ATOM 660 N N . ALA A 1 92 ? 61.239 1.512 -65.796 1.00 79.75 92 ALA A N 1
ATOM 661 C CA . ALA A 1 92 ? 60.426 0.372 -66.211 1.00 79.75 92 ALA A CA 1
ATOM 662 C C . ALA A 1 92 ? 59.704 -0.305 -65.031 1.00 79.75 92 ALA A C 1
ATOM 664 O O . ALA A 1 92 ? 60.345 -0.769 -64.093 1.00 79.75 92 ALA A O 1
ATOM 665 N N . GLY A 1 93 ? 58.373 -0.389 -65.116 1.00 80.06 93 GLY A N 1
ATOM 666 C CA . GLY A 1 93 ? 57.511 -1.026 -64.115 1.00 80.06 93 GLY A CA 1
ATOM 667 C C . GLY A 1 93 ? 56.788 -0.047 -63.187 1.00 80.06 93 GLY A C 1
ATOM 668 O O . GLY A 1 93 ? 55.805 -0.439 -62.570 1.00 80.06 93 GLY A O 1
ATOM 669 N N . SER A 1 94 ? 57.213 1.219 -63.131 1.00 89.38 94 SER A N 1
ATOM 670 C CA . SER A 1 94 ? 56.602 2.260 -62.288 1.00 89.38 94 SER A CA 1
ATOM 671 C C . SER A 1 94 ? 56.305 3.569 -63.028 1.00 89.38 94 SER A C 1
ATOM 673 O O . SER A 1 94 ? 56.059 4.595 -62.395 1.00 89.38 94 SER A O 1
ATOM 675 N N . GLN A 1 95 ? 56.302 3.553 -64.367 1.00 90.38 95 GLN A N 1
ATOM 676 C CA . GLN A 1 95 ? 56.082 4.762 -65.163 1.00 90.38 95 GLN A CA 1
ATOM 677 C C . GLN A 1 95 ? 54.720 5.413 -64.903 1.00 90.38 95 GLN A C 1
ATOM 679 O O . GLN A 1 95 ? 53.692 4.733 -64.854 1.00 90.38 95 GLN A O 1
ATOM 684 N N . THR A 1 96 ? 54.699 6.744 -64.917 1.00 91.94 96 THR A N 1
ATOM 685 C CA . THR A 1 96 ? 53.493 7.489 -65.286 1.00 91.94 96 THR A CA 1
ATOM 686 C C . THR A 1 96 ? 53.313 7.367 -66.797 1.00 91.94 96 THR A C 1
ATOM 688 O O . THR A 1 96 ? 54.215 7.720 -67.555 1.00 91.94 96 THR A O 1
ATOM 691 N N . THR A 1 97 ? 52.177 6.839 -67.247 1.00 88.00 97 THR A N 1
ATOM 692 C CA . THR A 1 97 ? 51.834 6.673 -68.666 1.00 88.00 97 THR A CA 1
ATOM 693 C C . THR A 1 97 ? 50.604 7.513 -68.993 1.00 88.00 97 THR A C 1
ATOM 695 O O . THR A 1 97 ? 49.529 7.245 -68.463 1.00 88.00 97 THR A O 1
ATOM 698 N N . PHE A 1 98 ? 50.762 8.491 -69.884 1.00 88.75 98 PHE A N 1
ATOM 699 C CA . PHE A 1 98 ? 49.670 9.234 -70.512 1.00 88.75 98 PHE A CA 1
ATOM 700 C C . PHE A 1 98 ? 49.339 8.562 -71.844 1.00 88.75 98 PHE A C 1
ATOM 702 O O . PHE A 1 98 ? 50.171 8.554 -72.751 1.00 88.75 98 PHE A O 1
ATOM 709 N N . ASN A 1 99 ? 48.160 7.961 -71.959 1.00 82.50 99 ASN A N 1
ATOM 710 C CA . ASN A 1 99 ? 47.748 7.215 -73.142 1.00 82.50 99 ASN A CA 1
ATOM 711 C C . ASN A 1 99 ? 47.053 8.143 -74.152 1.00 82.50 99 ASN A C 1
ATOM 713 O O . ASN A 1 99 ? 45.963 8.649 -73.895 1.00 82.50 99 ASN A O 1
ATOM 717 N N . GLY A 1 100 ? 47.661 8.337 -75.325 1.00 73.88 100 GLY A N 1
ATOM 718 C CA . GLY A 1 100 ? 47.121 9.209 -76.372 1.00 73.88 100 GLY A CA 1
ATOM 719 C C . GLY A 1 100 ? 45.854 8.671 -77.046 1.00 73.88 100 GLY A C 1
ATOM 720 O O . GLY A 1 100 ? 45.152 9.435 -77.700 1.00 73.88 100 GLY A O 1
ATOM 721 N N . ALA A 1 101 ? 45.537 7.381 -76.885 1.00 79.62 101 ALA A N 1
ATOM 722 C CA . ALA A 1 101 ? 44.371 6.756 -77.511 1.00 79.62 101 ALA A CA 1
ATOM 723 C C . ALA A 1 101 ? 43.065 6.921 -76.711 1.00 79.62 101 ALA A C 1
ATOM 725 O O . ALA A 1 101 ? 41.988 6.863 -77.302 1.00 79.62 101 ALA A O 1
ATOM 726 N N . ASN A 1 102 ? 43.137 7.096 -75.386 1.00 82.75 102 ASN A N 1
ATOM 727 C CA . ASN A 1 102 ? 41.953 7.230 -74.524 1.00 82.75 102 ASN A CA 1
ATOM 728 C C . ASN A 1 102 ? 42.028 8.376 -73.495 1.00 82.75 102 ASN A C 1
ATOM 730 O O . ASN A 1 102 ? 41.036 8.640 -72.825 1.00 82.75 102 ASN A O 1
ATOM 734 N N . GLY A 1 103 ? 43.162 9.077 -73.390 1.00 80.25 103 GLY A N 1
ATOM 735 C CA . GLY A 1 103 ? 43.355 10.201 -72.470 1.00 80.25 103 GLY A CA 1
ATOM 736 C C . GLY A 1 103 ? 43.710 9.809 -71.032 1.00 80.25 103 GLY A C 1
ATOM 737 O O . GLY A 1 103 ? 43.893 10.700 -70.202 1.00 80.25 103 GLY A O 1
ATOM 738 N N . ASP A 1 104 ? 43.838 8.515 -70.720 1.00 86.56 104 ASP A N 1
ATOM 739 C CA . ASP A 1 104 ? 44.133 8.059 -69.359 1.00 86.56 104 ASP A CA 1
ATOM 740 C C . ASP A 1 104 ? 45.542 8.462 -68.907 1.00 86.56 104 ASP A C 1
ATOM 742 O O . ASP A 1 104 ? 46.524 8.305 -69.639 1.00 86.56 104 ASP A O 1
ATOM 746 N N . ALA A 1 105 ? 45.654 8.874 -67.643 1.00 88.44 105 ALA A N 1
ATOM 747 C CA . ALA A 1 105 ? 46.916 8.976 -66.920 1.00 88.44 105 ALA A CA 1
ATOM 748 C C . ALA A 1 105 ? 47.001 7.843 -65.884 1.00 88.44 105 ALA A C 1
ATOM 750 O O . ALA A 1 105 ? 46.300 7.856 -64.873 1.00 88.44 105 ALA A O 1
ATOM 751 N N . SER A 1 106 ? 47.867 6.860 -66.132 1.00 90.25 106 SER A N 1
ATOM 752 C CA . SER A 1 106 ? 48.126 5.744 -65.216 1.00 90.25 106 SER A CA 1
ATOM 753 C C . SER A 1 106 ? 49.450 5.945 -64.487 1.00 90.25 106 SER A C 1
ATOM 755 O O . SER A 1 106 ? 50.475 6.174 -65.128 1.00 90.25 106 SER A O 1
ATOM 757 N N . PHE A 1 107 ? 49.443 5.838 -63.159 1.00 91.88 107 PHE A N 1
ATOM 758 C CA . PHE A 1 107 ? 50.636 5.931 -62.316 1.00 91.88 107 PHE A CA 1
ATOM 759 C C . PHE A 1 107 ? 51.032 4.523 -61.856 1.00 91.88 107 PHE A C 1
ATOM 761 O O . PHE A 1 107 ? 50.334 3.919 -61.045 1.00 91.88 107 PHE A O 1
ATOM 768 N N . GLY A 1 108 ? 52.155 3.987 -62.348 1.00 89.00 108 GLY A N 1
ATOM 769 C CA . GLY A 1 108 ? 52.636 2.642 -61.989 1.00 89.00 108 GLY A CA 1
ATOM 770 C C . GLY A 1 108 ? 53.173 2.494 -60.554 1.00 89.00 108 GLY A C 1
ATOM 771 O O . GLY A 1 108 ? 53.808 1.495 -60.228 1.00 89.00 108 GLY A O 1
ATOM 772 N N . SER A 1 109 ? 53.001 3.503 -59.703 1.00 89.00 109 SER A N 1
ATOM 773 C CA . SER A 1 109 ? 53.444 3.568 -58.305 1.00 89.00 109 SER A CA 1
ATOM 774 C C . SER A 1 109 ? 52.690 4.692 -57.581 1.00 89.00 109 SER A C 1
ATOM 776 O O . SER A 1 109 ? 51.841 5.353 -58.178 1.00 89.00 109 SER A O 1
ATOM 778 N N . THR A 1 110 ? 52.978 4.914 -56.296 1.00 88.69 110 THR A N 1
ATOM 779 C CA . THR A 1 110 ? 52.326 5.944 -55.471 1.00 88.69 110 THR A CA 1
ATOM 780 C C . THR A 1 110 ? 52.351 7.329 -56.126 1.00 88.69 110 THR A C 1
ATOM 782 O O . THR A 1 110 ? 53.416 7.921 -56.302 1.00 88.69 110 THR A O 1
ATOM 785 N N . ALA A 1 111 ? 51.169 7.871 -56.422 1.00 88.88 111 ALA A N 1
ATOM 786 C CA . ALA A 1 111 ? 50.985 9.264 -56.811 1.00 88.88 111 ALA A CA 1
ATOM 787 C C . ALA A 1 111 ? 50.665 10.112 -55.570 1.00 88.88 111 ALA A C 1
ATOM 789 O O . ALA A 1 111 ? 49.667 9.870 -54.891 1.00 88.88 111 ALA A O 1
ATOM 790 N N . THR A 1 112 ? 51.499 11.113 -55.281 1.00 90.38 112 THR A N 1
ATOM 791 C CA . THR A 1 112 ? 51.324 12.010 -54.128 1.00 90.38 112 THR A CA 1
ATOM 792 C C . THR A 1 112 ? 50.902 13.399 -54.593 1.00 90.38 112 THR A C 1
ATOM 794 O O . THR A 1 112 ? 51.662 14.092 -55.268 1.00 90.38 112 THR A O 1
ATOM 797 N N . PHE A 1 113 ? 49.715 13.836 -54.173 1.00 90.75 113 PHE A N 1
ATOM 798 C CA . PHE A 1 113 ? 49.221 15.195 -54.387 1.00 90.75 113 PHE A CA 1
ATOM 799 C C . PHE A 1 113 ? 49.354 15.984 -53.077 1.00 90.75 113 PHE A C 1
ATOM 801 O O . PHE A 1 113 ? 48.581 15.788 -52.145 1.00 90.75 113 PHE A O 1
ATOM 808 N N . ASN A 1 114 ? 50.343 16.880 -52.990 1.00 89.94 114 ASN A N 1
ATOM 809 C CA . ASN A 1 114 ? 50.623 17.683 -51.782 1.00 89.94 114 ASN A CA 1
ATOM 810 C C . ASN A 1 114 ? 49.611 18.828 -51.543 1.00 89.94 114 ASN A C 1
ATOM 812 O O . ASN A 1 114 ? 49.810 19.686 -50.686 1.00 89.94 114 ASN A O 1
ATOM 816 N N . SER A 1 115 ? 48.565 18.914 -52.358 1.00 89.31 115 SER A N 1
ATOM 817 C CA . SER A 1 115 ? 47.533 19.953 -52.351 1.00 89.31 115 SER A CA 1
ATOM 818 C C . SER A 1 115 ? 46.237 19.362 -52.905 1.00 89.31 115 SER A C 1
ATOM 820 O O . SER A 1 115 ? 46.243 18.243 -53.418 1.00 89.31 115 SER A O 1
ATOM 822 N N . SER A 1 116 ? 45.132 20.103 -52.811 1.00 87.50 116 SER A N 1
ATOM 823 C CA . SER A 1 116 ? 43.814 19.655 -53.270 1.00 87.50 116 SER A CA 1
ATOM 824 C C . SER A 1 116 ? 43.833 19.135 -54.712 1.00 87.50 116 SER A C 1
ATOM 826 O O . SER A 1 116 ? 44.196 19.865 -55.635 1.00 87.50 116 SER A O 1
ATOM 828 N N . ALA A 1 117 ? 43.385 17.894 -54.899 1.00 89.38 117 ALA A N 1
ATOM 829 C CA . ALA A 1 117 ? 43.078 17.313 -56.200 1.00 89.38 117 ALA A CA 1
ATOM 830 C C . ALA A 1 117 ? 41.553 17.227 -56.361 1.00 89.38 117 ALA A C 1
ATOM 832 O O . ALA A 1 117 ? 40.862 16.749 -55.461 1.00 89.38 117 ALA A O 1
ATOM 833 N N . THR A 1 118 ? 41.034 17.676 -57.505 1.00 91.19 118 THR A N 1
ATOM 834 C CA . THR A 1 118 ? 39.597 17.654 -57.807 1.00 91.19 118 THR A CA 1
ATOM 835 C C . THR A 1 118 ? 39.313 16.616 -58.883 1.00 91.19 118 THR A C 1
ATOM 837 O O . THR A 1 118 ? 39.846 16.704 -59.988 1.00 91.19 118 THR A O 1
ATOM 840 N N . PHE A 1 119 ? 38.433 15.664 -58.580 1.00 91.25 119 PHE A N 1
ATOM 841 C CA . PHE A 1 119 ? 37.923 14.688 -59.540 1.00 91.25 119 PHE A CA 1
ATOM 842 C C . PHE A 1 119 ? 36.499 15.099 -59.931 1.00 91.25 119 PHE A C 1
ATOM 844 O O . PHE A 1 119 ? 35.581 15.008 -59.122 1.00 91.25 119 PHE A O 1
ATOM 851 N N . ASN A 1 120 ? 36.313 15.576 -61.165 1.00 89.19 120 ASN A N 1
ATOM 852 C CA . ASN A 1 120 ? 35.023 16.094 -61.659 1.00 89.19 120 ASN A CA 1
ATOM 853 C C . ASN A 1 120 ? 34.022 14.992 -62.076 1.00 89.19 120 ASN A C 1
ATOM 855 O O . ASN A 1 120 ? 32.973 15.291 -62.640 1.00 89.19 120 ASN A O 1
ATOM 859 N N . SER A 1 121 ? 34.362 13.729 -61.818 1.00 89.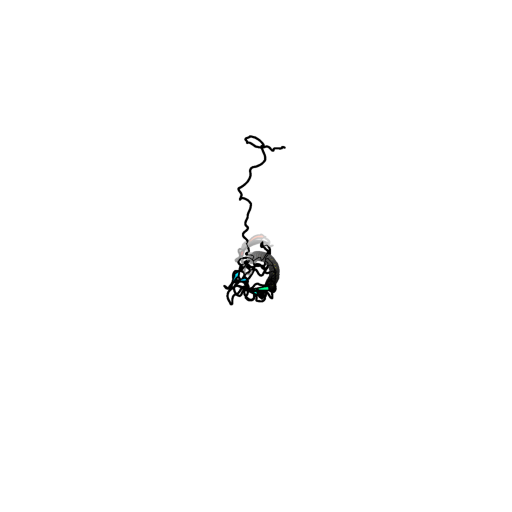12 121 SER A N 1
ATOM 860 C CA . SER A 1 121 ? 33.627 12.523 -62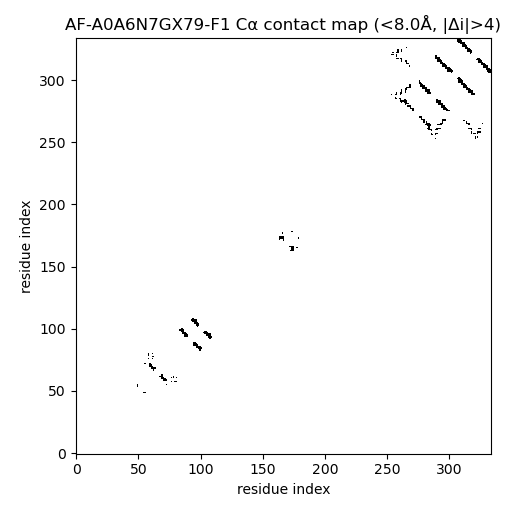.206 1.00 89.12 121 SER A CA 1
ATOM 861 C C . SER A 1 121 ? 33.793 11.456 -61.119 1.00 89.12 121 SER A C 1
ATOM 863 O O . SER A 1 121 ? 34.592 11.627 -60.198 1.00 89.12 121 SER A O 1
ATOM 865 N N . ALA A 1 122 ? 33.060 10.345 -61.229 1.00 89.19 122 ALA A N 1
ATOM 866 C CA . ALA A 1 122 ? 33.164 9.232 -60.288 1.00 89.19 122 ALA A CA 1
ATOM 867 C C . ALA A 1 122 ? 34.612 8.719 -60.154 1.00 89.19 122 ALA A C 1
ATOM 869 O O . ALA A 1 122 ? 35.266 8.412 -61.150 1.00 89.19 122 ALA A O 1
ATOM 870 N N . SER A 1 123 ? 35.086 8.601 -58.914 1.00 90.31 123 SER A N 1
ATOM 871 C CA . SER A 1 123 ? 36.361 7.981 -58.558 1.00 90.31 123 SER A CA 1
ATOM 872 C C . SER A 1 123 ? 36.116 6.633 -57.876 1.00 90.31 123 SER A C 1
ATOM 874 O O . SER A 1 123 ? 35.231 6.500 -57.031 1.00 90.31 123 SER A O 1
ATOM 876 N N . THR A 1 124 ? 36.910 5.624 -58.239 1.00 91.06 124 THR A N 1
ATOM 877 C CA . THR A 1 124 ? 36.783 4.256 -57.715 1.00 91.06 124 THR A CA 1
ATOM 878 C C . THR A 1 124 ? 38.084 3.841 -57.039 1.00 91.06 124 THR A C 1
ATOM 880 O O . THR A 1 124 ? 39.129 3.773 -57.684 1.00 91.06 124 THR A O 1
ATOM 883 N N . PHE A 1 125 ? 38.024 3.527 -55.744 1.00 90.44 125 PHE A N 1
ATOM 884 C CA . PHE A 1 125 ? 39.180 3.114 -54.942 1.00 90.44 125 PHE A CA 1
ATOM 885 C C . PHE A 1 125 ? 39.131 1.606 -54.665 1.00 90.44 125 PHE A C 1
ATOM 887 O O . PHE A 1 125 ? 38.494 1.156 -53.716 1.00 90.44 125 PHE A O 1
ATOM 894 N N . ASN A 1 126 ? 39.813 0.812 -55.494 1.00 86.56 126 ASN A N 1
ATOM 895 C CA . ASN A 1 126 ? 39.685 -0.653 -55.477 1.00 86.56 126 ASN A CA 1
ATOM 896 C C . ASN A 1 126 ? 40.357 -1.354 -54.271 1.00 86.56 126 ASN A C 1
ATOM 898 O O . ASN A 1 126 ? 40.124 -2.535 -54.043 1.00 86.56 126 ASN A O 1
ATOM 902 N N . ALA A 1 127 ? 41.201 -0.642 -53.514 1.00 82.69 127 ALA A N 1
ATOM 903 C CA . ALA A 1 127 ? 41.938 -1.158 -52.351 1.00 82.69 127 ALA A CA 1
ATOM 904 C C . ALA A 1 127 ? 41.592 -0.420 -51.037 1.00 82.69 127 ALA A C 1
ATOM 906 O O . ALA A 1 127 ? 42.335 -0.499 -50.061 1.00 82.69 127 ALA A O 1
ATOM 907 N N . GLY A 1 128 ? 40.466 0.303 -51.017 1.00 83.38 128 GLY A N 1
ATOM 908 C CA . GLY A 1 128 ? 40.030 1.128 -49.889 1.00 83.38 128 GLY A CA 1
ATOM 909 C C . GLY A 1 128 ? 40.499 2.585 -49.962 1.00 83.38 128 GLY A C 1
ATOM 910 O O . GLY A 1 128 ? 41.367 2.956 -50.750 1.00 83.38 128 GLY A O 1
ATOM 911 N N . MET A 1 129 ? 39.887 3.421 -49.124 1.00 89.25 129 MET A N 1
ATOM 912 C CA . MET A 1 129 ? 40.162 4.852 -48.992 1.00 89.25 129 MET A CA 1
ATOM 913 C C . MET A 1 129 ? 40.492 5.148 -47.527 1.00 89.25 129 MET A C 1
ATOM 915 O O . MET A 1 129 ? 39.692 4.848 -46.645 1.00 89.25 129 MET A O 1
ATOM 919 N N . SER A 1 130 ? 41.652 5.754 -47.272 1.00 90.19 130 SER A N 1
ATOM 920 C CA . SER A 1 130 ? 42.045 6.229 -45.942 1.00 90.19 130 SER A CA 1
ATOM 921 C C . SER A 1 130 ? 42.023 7.754 -45.928 1.00 90.19 130 SER A C 1
ATOM 923 O O . SER A 1 130 ? 42.742 8.388 -46.699 1.00 90.19 130 SER A O 1
ATOM 925 N N . ALA A 1 131 ? 41.177 8.341 -45.082 1.00 87.56 131 ALA A N 1
ATOM 926 C CA . ALA A 1 131 ? 41.004 9.785 -44.971 1.00 87.56 131 ALA A CA 1
ATOM 927 C C . ALA A 1 131 ? 41.063 10.210 -43.498 1.00 87.56 131 ALA A C 1
ATOM 929 O O . ALA A 1 131 ? 40.166 9.896 -42.721 1.00 87.56 131 ALA A O 1
ATOM 930 N N . THR A 1 132 ? 42.106 10.953 -43.120 1.00 86.00 132 THR A N 1
ATOM 931 C CA . THR A 1 132 ? 42.289 11.462 -41.746 1.00 86.00 132 THR A CA 1
ATOM 932 C C . THR A 1 132 ? 41.248 12.523 -41.376 1.00 86.00 132 THR A C 1
ATOM 934 O O . THR A 1 132 ? 40.832 12.613 -40.226 1.00 86.00 132 THR A O 1
ATOM 937 N N . THR A 1 133 ? 40.812 13.322 -42.355 1.00 84.31 133 THR A N 1
ATOM 938 C CA . THR A 1 133 ? 39.790 14.370 -42.210 1.00 84.31 133 THR A CA 1
ATOM 939 C C . THR A 1 133 ? 38.911 14.397 -43.464 1.00 84.31 133 THR A C 1
ATOM 941 O O . THR A 1 133 ? 39.155 15.176 -44.386 1.00 84.31 133 THR A O 1
ATOM 944 N N . GLY A 1 134 ? 37.932 13.494 -43.539 1.00 84.56 134 GLY A N 1
ATOM 945 C CA . GLY A 1 134 ? 36.988 13.405 -44.657 1.00 84.56 134 GLY A CA 1
ATOM 946 C C . GLY A 1 134 ? 35.621 14.001 -44.316 1.00 84.56 134 GLY A C 1
ATOM 947 O O . GLY A 1 134 ? 35.031 13.632 -43.304 1.00 84.56 134 GLY A O 1
ATOM 948 N N . THR A 1 135 ? 35.097 14.865 -45.188 1.00 90.19 135 THR A N 1
ATOM 949 C CA . THR A 1 135 ? 33.702 15.331 -45.141 1.00 90.19 135 THR A CA 1
ATOM 950 C C . THR A 1 135 ? 32.946 14.750 -46.327 1.00 90.19 135 THR A C 1
ATOM 952 O O . THR A 1 135 ? 33.330 14.973 -47.474 1.00 90.19 135 THR A O 1
ATOM 955 N N . PHE A 1 136 ? 31.847 14.046 -46.060 1.00 90.69 136 PHE A N 1
ATOM 956 C CA . PHE A 1 136 ? 30.958 13.512 -47.088 1.00 90.69 136 PHE A CA 1
ATOM 957 C C . PHE A 1 136 ? 29.666 14.331 -47.113 1.00 90.69 136 PHE A C 1
ATOM 959 O O . PHE A 1 136 ? 28.816 14.186 -46.243 1.00 90.69 136 PHE A O 1
ATOM 966 N N . SER A 1 137 ? 29.513 15.201 -48.113 1.00 88.31 137 SER A N 1
ATOM 967 C CA . SER A 1 137 ? 28.335 16.079 -48.253 1.00 88.31 137 SER A CA 1
ATOM 968 C C . SER A 1 137 ? 27.104 15.388 -48.864 1.00 88.31 137 SER A C 1
ATOM 970 O O . SER A 1 137 ? 26.120 16.052 -49.180 1.00 88.31 137 SER A O 1
ATOM 972 N N . GLY A 1 138 ? 27.169 14.073 -49.084 1.00 89.44 138 GLY A N 1
ATOM 973 C CA . GLY A 1 138 ? 26.118 13.261 -49.698 1.00 89.44 138 GLY A CA 1
ATOM 974 C C . GLY A 1 138 ? 25.849 11.981 -48.907 1.00 89.44 138 GLY A C 1
ATOM 975 O O . GLY A 1 138 ? 26.355 11.799 -47.802 1.00 89.44 138 GLY A O 1
ATOM 976 N N . THR A 1 139 ? 25.054 11.075 -49.477 1.00 92.25 139 THR A N 1
ATOM 977 C CA . THR A 1 139 ? 24.797 9.768 -48.851 1.00 92.25 139 THR A CA 1
ATOM 978 C C . THR A 1 139 ? 26.062 8.914 -48.870 1.00 92.25 139 THR A C 1
ATOM 980 O O . THR A 1 139 ? 26.681 8.756 -49.920 1.00 92.25 139 THR A O 1
ATOM 983 N N . VAL A 1 140 ? 26.414 8.333 -47.722 1.00 92.56 140 VAL A N 1
ATOM 984 C CA . VAL A 1 140 ? 27.471 7.323 -47.612 1.00 92.56 140 VAL A CA 1
ATOM 985 C C . VAL A 1 140 ? 26.811 5.959 -47.436 1.00 92.56 140 VAL A C 1
ATOM 987 O O . VAL A 1 140 ? 26.154 5.715 -46.426 1.00 92.56 140 VAL A O 1
ATOM 990 N N . THR A 1 141 ? 26.983 5.078 -48.418 1.00 92.75 141 THR A N 1
ATOM 991 C CA . THR A 1 141 ? 26.518 3.684 -48.364 1.00 92.75 141 THR A CA 1
ATOM 992 C C . THR A 1 141 ? 27.683 2.786 -47.958 1.00 92.75 141 THR A C 1
ATOM 994 O O . THR A 1 141 ? 28.788 2.937 -48.476 1.00 92.75 141 THR A O 1
ATOM 997 N N . MET A 1 142 ? 27.453 1.870 -47.015 1.00 93.38 142 MET A N 1
ATOM 998 C CA . MET A 1 142 ? 28.485 0.991 -46.454 1.00 93.38 142 MET A CA 1
ATOM 999 C C . MET A 1 142 ? 28.002 -0.463 -46.442 1.00 93.38 142 MET A C 1
ATOM 1001 O O . MET A 1 142 ? 27.653 -1.006 -45.396 1.00 93.38 142 MET A O 1
ATOM 1005 N N . ASP A 1 143 ? 27.978 -1.102 -47.612 1.00 91.31 143 ASP A N 1
ATOM 1006 C CA . ASP A 1 143 ? 27.453 -2.470 -47.770 1.00 91.31 143 ASP A CA 1
ATOM 1007 C C . ASP A 1 143 ? 28.298 -3.532 -47.039 1.00 91.31 143 ASP A C 1
ATOM 1009 O O . ASP A 1 143 ? 27.786 -4.574 -46.636 1.00 91.31 143 ASP A O 1
ATOM 1013 N N . GLY A 1 144 ? 29.585 -3.247 -46.807 1.00 91.50 144 GLY A N 1
ATOM 1014 C CA . GLY A 1 144 ? 30.481 -4.052 -45.965 1.00 91.50 144 GLY A CA 1
ATOM 1015 C C . GLY A 1 144 ? 30.358 -3.789 -44.455 1.00 91.50 144 GLY A C 1
ATOM 1016 O O . GLY A 1 144 ? 31.103 -4.382 -43.678 1.00 91.50 144 GLY A O 1
ATOM 1017 N N . GLY A 1 145 ? 29.446 -2.905 -44.036 1.00 90.75 145 GLY A N 1
ATOM 1018 C CA . GLY A 1 145 ? 29.271 -2.472 -42.649 1.00 90.75 145 GLY A CA 1
ATOM 1019 C C . GLY A 1 145 ? 30.129 -1.265 -42.245 1.00 90.75 145 GLY A C 1
ATOM 1020 O O . GLY A 1 145 ? 31.012 -0.816 -42.973 1.00 90.75 145 GLY A O 1
ATOM 1021 N N . LEU A 1 146 ? 29.847 -0.740 -41.049 1.00 94.31 146 LEU A N 1
ATOM 1022 C CA . LEU A 1 146 ? 30.537 0.397 -40.434 1.00 94.31 146 LEU A CA 1
ATOM 1023 C C . LEU A 1 146 ? 31.173 -0.040 -39.111 1.00 94.31 146 LEU A C 1
ATOM 1025 O O . LEU A 1 146 ? 30.467 -0.344 -38.152 1.00 94.31 146 LEU A O 1
ATOM 1029 N N . ALA A 1 147 ? 32.504 -0.024 -39.047 1.00 93.81 147 ALA A N 1
ATOM 1030 C CA . ALA A 1 147 ? 33.248 -0.152 -37.799 1.00 93.81 147 ALA A CA 1
ATOM 1031 C C . ALA A 1 147 ? 33.672 1.239 -37.306 1.00 93.81 147 ALA A C 1
ATOM 1033 O O . ALA A 1 147 ? 34.346 1.980 -38.021 1.00 93.81 147 ALA A O 1
ATOM 1034 N N . VAL A 1 148 ? 33.296 1.583 -36.075 1.00 95.12 148 VAL A N 1
ATOM 1035 C CA . VAL A 1 148 ? 33.717 2.817 -35.398 1.00 95.12 148 VAL A CA 1
ATOM 1036 C C . VAL A 1 148 ? 34.737 2.455 -34.320 1.00 95.12 148 VAL A C 1
ATOM 1038 O O . VAL A 1 148 ? 34.556 1.479 -33.594 1.00 95.12 148 VAL A O 1
ATOM 1041 N N . GLY A 1 149 ? 35.828 3.220 -34.228 1.00 93.94 149 GLY A N 1
ATOM 1042 C CA . GLY A 1 149 ? 36.879 2.990 -33.234 1.00 93.94 149 GLY A CA 1
ATOM 1043 C C . GLY A 1 149 ? 36.367 3.102 -31.793 1.00 93.94 149 GLY A C 1
ATOM 1044 O O . GLY A 1 149 ? 35.464 3.887 -31.498 1.00 93.94 149 GLY A O 1
ATOM 1045 N N . ALA A 1 150 ? 36.963 2.335 -30.879 1.00 95.44 150 ALA A N 1
ATOM 1046 C CA . ALA A 1 150 ? 36.614 2.396 -29.462 1.00 95.44 150 ALA A CA 1
ATOM 1047 C C . ALA A 1 150 ? 36.850 3.807 -28.889 1.00 95.44 150 ALA A C 1
ATOM 1049 O O . ALA A 1 150 ? 37.879 4.424 -29.154 1.00 95.44 150 ALA A O 1
ATOM 1050 N N . GLY A 1 151 ? 35.898 4.308 -28.097 1.00 93.19 151 GLY A N 1
ATOM 1051 C CA . GLY A 1 151 ? 35.964 5.643 -27.488 1.00 93.19 151 GLY A CA 1
ATOM 1052 C C . GLY A 1 151 ? 35.588 6.811 -28.411 1.00 93.19 151 GLY A C 1
ATOM 1053 O O . GLY A 1 151 ? 35.574 7.949 -27.948 1.00 93.19 151 GLY A O 1
ATOM 1054 N N . GLN A 1 152 ? 35.252 6.562 -29.681 1.00 96.31 152 GLN A N 1
ATOM 1055 C CA . GLN A 1 152 ? 34.804 7.608 -30.603 1.00 96.31 152 GLN A CA 1
ATOM 1056 C C . GLN A 1 152 ? 33.321 7.957 -30.398 1.00 96.31 152 GLN A C 1
ATOM 1058 O O . GLN A 1 152 ? 32.480 7.078 -30.209 1.00 96.31 152 GLN A O 1
ATOM 1063 N N . THR A 1 153 ? 32.986 9.242 -30.518 1.00 94.62 153 THR A N 1
ATOM 1064 C CA . THR A 1 153 ? 31.596 9.724 -30.518 1.00 94.62 153 THR A CA 1
ATOM 1065 C C . THR A 1 153 ? 30.990 9.625 -31.916 1.00 94.62 153 THR A C 1
ATOM 1067 O O . THR A 1 153 ? 31.562 10.137 -32.877 1.00 94.62 153 THR A O 1
ATOM 1070 N N . VAL A 1 154 ? 29.796 9.037 -32.019 1.00 95.38 154 VAL A N 1
ATOM 1071 C CA . VAL A 1 154 ? 28.935 9.128 -33.209 1.00 95.38 154 VAL A CA 1
ATOM 1072 C C . VAL A 1 154 ? 27.826 10.132 -32.908 1.00 95.38 154 VAL A C 1
ATOM 1074 O O . VAL A 1 154 ? 26.869 9.808 -32.208 1.00 95.38 154 VAL A O 1
ATOM 1077 N N . ASP A 1 155 ? 27.970 11.362 -33.401 1.00 95.31 155 ASP A N 1
ATOM 1078 C CA . ASP A 1 155 ? 26.917 12.373 -33.296 1.00 95.31 155 ASP A CA 1
ATOM 1079 C C . ASP A 1 155 ? 25.938 12.243 -34.471 1.00 95.31 155 ASP A C 1
ATOM 1081 O O . ASP A 1 155 ? 26.330 12.277 -35.637 1.00 95.31 155 ASP A O 1
ATOM 1085 N N . MET A 1 156 ? 24.654 12.090 -34.150 1.00 96.12 156 MET A N 1
ATOM 1086 C CA . MET A 1 156 ? 23.566 12.007 -35.125 1.00 96.12 156 MET A CA 1
ATOM 1087 C C . MET A 1 156 ? 22.775 13.318 -35.246 1.00 96.12 156 MET A C 1
ATOM 1089 O O . MET A 1 156 ? 21.864 13.385 -36.070 1.00 96.12 156 MET A O 1
ATOM 1093 N N . GLY A 1 157 ? 23.051 14.343 -34.430 1.00 93.19 157 GLY A N 1
ATOM 1094 C CA . GLY A 1 157 ? 22.435 15.678 -34.495 1.00 93.19 157 GLY A CA 1
ATOM 1095 C C . GLY A 1 157 ? 20.913 15.745 -34.278 1.00 93.19 157 GLY A C 1
ATOM 1096 O O . GLY A 1 157 ? 20.315 16.795 -34.492 1.00 93.19 157 GLY A O 1
ATOM 1097 N N . GLY A 1 158 ? 20.268 14.637 -33.892 1.00 94.81 158 GLY A N 1
ATOM 1098 C CA . GLY A 1 158 ? 18.804 14.492 -33.827 1.00 94.81 158 GLY A CA 1
ATOM 1099 C C . GLY A 1 158 ? 18.175 13.685 -34.975 1.00 94.81 158 GLY A C 1
ATOM 1100 O O . GLY A 1 158 ? 16.955 13.532 -35.018 1.00 94.81 158 GLY A O 1
ATOM 1101 N N . ASN A 1 159 ? 18.976 13.133 -35.894 1.00 96.31 159 ASN A N 1
ATOM 1102 C CA . ASN A 1 159 ? 18.484 12.262 -36.962 1.00 96.31 159 ASN A CA 1
ATOM 1103 C C . ASN A 1 159 ? 17.910 10.935 -36.431 1.00 96.31 159 ASN A C 1
ATOM 1105 O O . ASN A 1 159 ? 18.397 10.350 -35.462 1.00 96.31 159 ASN A O 1
ATOM 1109 N N . ARG A 1 160 ? 16.888 10.416 -37.122 1.00 96.62 160 ARG A N 1
ATOM 1110 C CA . ARG A 1 160 ? 16.240 9.136 -36.802 1.00 96.62 160 ARG A CA 1
ATOM 1111 C C . ARG A 1 160 ? 17.105 7.953 -37.244 1.00 96.62 160 ARG A C 1
ATOM 1113 O O . ARG A 1 160 ? 17.229 7.690 -38.438 1.00 96.62 160 ARG A O 1
ATOM 1120 N N . VAL A 1 161 ? 17.599 7.181 -36.279 1.00 96.19 161 VAL A N 1
ATOM 1121 C CA . VAL A 1 161 ? 18.178 5.849 -36.521 1.00 96.19 161 VAL A CA 1
ATOM 1122 C C . VAL A 1 161 ? 17.042 4.846 -36.754 1.00 96.19 161 VAL A C 1
ATOM 1124 O O . VAL A 1 161 ? 16.017 4.885 -36.071 1.00 96.19 161 VAL A O 1
ATOM 1127 N N . GLN A 1 162 ? 17.184 3.974 -37.752 1.00 95.94 162 GLN A N 1
ATOM 1128 C CA . GLN A 1 162 ? 16.146 3.032 -38.186 1.00 95.94 162 GLN A CA 1
ATOM 1129 C C . GLN A 1 162 ? 16.669 1.601 -38.212 1.00 95.94 162 GLN A C 1
ATOM 1131 O O . GLN A 1 162 ? 17.876 1.386 -38.238 1.00 95.94 162 GLN A O 1
ATOM 1136 N N . ASN A 1 163 ? 15.749 0.632 -38.229 1.00 95.25 163 ASN A N 1
ATOM 1137 C CA . ASN A 1 163 ? 16.055 -0.800 -38.305 1.00 95.25 163 ASN A CA 1
ATOM 1138 C C . ASN A 1 163 ? 16.993 -1.293 -37.182 1.00 95.25 163 ASN A C 1
ATOM 1140 O O . ASN A 1 163 ? 17.717 -2.270 -37.349 1.00 95.25 163 ASN A O 1
ATOM 1144 N N . VAL A 1 164 ? 16.956 -0.624 -36.023 1.00 96.88 164 VAL A N 1
ATOM 1145 C CA . VAL A 1 164 ? 17.683 -1.033 -34.815 1.00 96.88 164 VAL A CA 1
ATOM 1146 C C . VAL A 1 164 ? 17.049 -2.313 -34.271 1.00 96.88 164 VAL A C 1
ATOM 1148 O O . VAL A 1 164 ? 15.852 -2.338 -33.968 1.00 96.88 164 VAL A O 1
ATOM 1151 N N . GLY A 1 165 ? 17.853 -3.371 -34.155 1.00 96.88 165 GLY A N 1
ATOM 1152 C CA . GLY A 1 165 ? 17.436 -4.657 -33.598 1.00 96.88 165 GLY A CA 1
ATOM 1153 C C . GLY A 1 165 ? 16.972 -4.564 -32.140 1.00 96.88 165 GLY A C 1
ATOM 1154 O O . GLY A 1 165 ? 17.036 -3.513 -31.502 1.00 96.88 165 GLY A O 1
ATOM 1155 N N . GLY A 1 166 ? 16.452 -5.668 -31.603 1.00 96.38 166 GLY A N 1
ATOM 1156 C CA . GLY A 1 166 ? 16.312 -5.799 -30.150 1.00 96.38 166 GLY A CA 1
ATOM 1157 C C . GLY A 1 166 ? 17.697 -5.942 -29.506 1.00 96.38 166 GLY A C 1
ATOM 1158 O O . GLY A 1 166 ? 18.566 -6.547 -30.136 1.00 96.38 166 GLY A O 1
ATOM 1159 N N . PRO A 1 167 ? 17.920 -5.413 -28.291 1.00 97.50 167 PRO A N 1
ATOM 1160 C CA . PRO A 1 167 ? 19.185 -5.604 -27.588 1.00 97.50 167 PRO A CA 1
ATOM 1161 C C . PRO A 1 167 ? 19.392 -7.087 -27.248 1.00 97.50 167 PRO A C 1
ATOM 1163 O O . PRO A 1 167 ? 18.455 -7.769 -26.827 1.00 97.50 167 PRO A O 1
ATOM 1166 N N . VAL A 1 168 ? 20.621 -7.573 -27.410 1.00 96.94 168 VAL A N 1
ATOM 1167 C CA . VAL A 1 168 ? 21.052 -8.937 -27.062 1.00 96.94 168 VAL A CA 1
ATOM 1168 C C . VAL A 1 168 ? 22.125 -8.889 -25.972 1.00 96.94 168 VAL A C 1
ATOM 1170 O O . VAL A 1 168 ? 22.054 -9.646 -25.005 1.00 96.94 168 VAL A O 1
ATOM 1173 N N . ALA A 1 169 ? 23.089 -7.974 -26.090 1.00 97.38 169 ALA A N 1
ATOM 1174 C CA . ALA A 1 169 ? 24.081 -7.668 -25.067 1.00 97.38 169 ALA A CA 1
ATOM 1175 C C . ALA A 1 169 ? 23.716 -6.393 -24.286 1.00 97.38 169 ALA A C 1
ATOM 1177 O O . ALA A 1 169 ? 23.023 -5.503 -24.775 1.00 97.38 169 ALA A O 1
ATOM 1178 N N . GLY A 1 170 ? 24.239 -6.264 -23.061 1.00 95.75 170 GLY A N 1
ATOM 1179 C CA . GLY A 1 170 ? 23.992 -5.097 -22.196 1.00 95.75 170 GLY A CA 1
ATOM 1180 C C . GLY A 1 170 ? 24.598 -3.774 -22.691 1.00 95.75 170 GLY A C 1
ATOM 1181 O O . GLY A 1 170 ? 24.336 -2.732 -22.099 1.00 95.75 170 GLY A O 1
ATOM 1182 N N . THR A 1 171 ? 25.408 -3.813 -23.751 1.00 95.06 171 THR A N 1
ATOM 1183 C CA . THR A 1 171 ? 26.012 -2.650 -24.423 1.00 95.06 171 THR A CA 1
ATOM 1184 C C . THR A 1 171 ? 25.261 -2.215 -25.682 1.00 95.06 171 THR A C 1
ATOM 1186 O O . THR A 1 171 ? 25.662 -1.242 -26.317 1.00 95.06 171 THR A O 1
ATOM 1189 N N . ASP A 1 172 ? 24.207 -2.933 -26.076 1.00 97.31 172 ASP A N 1
ATOM 1190 C CA . ASP A 1 172 ? 23.495 -2.670 -27.324 1.00 97.31 172 ASP A CA 1
ATOM 1191 C C . ASP A 1 172 ? 22.587 -1.439 -27.218 1.00 97.31 172 ASP A C 1
ATOM 1193 O O . ASP A 1 172 ? 21.988 -1.151 -26.177 1.00 97.31 172 ASP A O 1
ATOM 1197 N N . ALA A 1 173 ? 22.412 -0.739 -28.340 1.00 96.62 173 ALA A N 1
ATOM 1198 C CA . ALA A 1 173 ? 21.352 0.252 -28.462 1.00 96.62 173 ALA A CA 1
ATOM 1199 C C . ALA A 1 173 ? 19.979 -0.437 -28.376 1.00 96.62 173 ALA A C 1
ATOM 1201 O O . ALA A 1 173 ? 19.731 -1.450 -29.030 1.00 96.62 173 ALA A O 1
ATOM 1202 N N . THR A 1 174 ? 19.061 0.133 -27.595 1.00 97.69 174 THR A N 1
ATOM 1203 C CA . THR A 1 174 ? 17.700 -0.402 -27.455 1.00 97.69 174 THR A CA 1
ATOM 1204 C C . THR A 1 174 ? 16.749 0.262 -28.450 1.00 97.69 174 THR A C 1
ATOM 1206 O O . THR A 1 174 ? 16.811 1.470 -28.681 1.00 97.69 174 THR A O 1
ATOM 1209 N N . ASN A 1 175 ? 15.847 -0.517 -29.052 1.00 97.25 175 ASN A N 1
ATOM 1210 C CA . ASN A 1 175 ? 14.769 0.040 -29.867 1.00 97.25 175 ASN A CA 1
ATOM 1211 C C . ASN A 1 175 ? 13.563 0.452 -29.001 1.00 97.25 175 ASN A C 1
ATOM 1213 O O . ASN A 1 175 ? 13.368 -0.044 -27.889 1.00 97.25 175 ASN A O 1
ATOM 1217 N N . LYS A 1 176 ? 12.722 1.351 -29.530 1.00 96.69 176 LYS A N 1
ATOM 1218 C CA . LYS A 1 176 ? 11.560 1.879 -28.798 1.00 96.69 176 LYS A CA 1
ATOM 1219 C C . LYS A 1 176 ? 10.569 0.787 -28.376 1.00 96.69 176 LYS A C 1
ATOM 1221 O O . LYS A 1 176 ? 10.088 0.833 -27.251 1.00 96.69 176 LYS A O 1
ATOM 1226 N N . ASN A 1 177 ? 10.304 -0.208 -29.224 1.00 97.19 177 ASN A N 1
ATOM 1227 C CA . ASN A 1 177 ? 9.338 -1.272 -28.920 1.00 97.19 177 ASN A CA 1
ATOM 1228 C C . ASN A 1 177 ? 9.748 -2.084 -27.679 1.00 97.19 177 ASN A C 1
ATOM 1230 O O . ASN A 1 177 ? 8.893 -2.443 -26.874 1.00 97.19 177 ASN A O 1
ATOM 1234 N N . TYR A 1 178 ? 11.048 -2.342 -27.507 1.00 97.81 178 TYR A N 1
ATOM 1235 C CA . TYR A 1 178 ? 11.595 -3.007 -26.324 1.00 97.81 178 TYR A CA 1
ATOM 1236 C C . TYR A 1 178 ? 11.374 -2.176 -25.049 1.00 97.81 178 TYR A C 1
ATOM 1238 O O . TYR A 1 178 ? 10.881 -2.694 -24.047 1.00 97.81 178 TYR A O 1
ATOM 1246 N N . VAL A 1 179 ? 11.677 -0.874 -25.098 1.00 97.94 179 VAL A N 1
ATOM 1247 C CA . VAL A 1 179 ? 11.492 0.045 -23.960 1.00 97.94 179 VAL A CA 1
ATOM 1248 C C . VAL A 1 179 ? 10.008 0.207 -23.607 1.00 97.94 179 VAL A C 1
ATOM 1250 O O . VAL A 1 179 ? 9.644 0.120 -22.434 1.00 97.94 179 VAL A O 1
ATOM 1253 N N . ASP A 1 180 ? 9.141 0.367 -24.608 1.00 98.44 180 ASP A N 1
ATOM 1254 C CA . ASP A 1 180 ? 7.692 0.491 -24.420 1.00 98.44 180 ASP A CA 1
ATOM 1255 C C . ASP A 1 180 ? 7.085 -0.786 -23.816 1.00 98.44 180 ASP A C 1
ATOM 1257 O O . ASP A 1 180 ? 6.217 -0.702 -22.951 1.00 98.44 180 ASP A O 1
ATOM 1261 N N . ALA A 1 181 ? 7.554 -1.975 -24.213 1.00 97.94 181 ALA A N 1
ATOM 1262 C CA . ALA A 1 181 ? 7.092 -3.238 -23.637 1.00 97.94 181 ALA A CA 1
ATOM 1263 C C . ALA A 1 181 ? 7.417 -3.347 -22.134 1.00 97.94 181 ALA A C 1
ATOM 1265 O O . ALA A 1 181 ? 6.550 -3.731 -21.344 1.00 97.94 181 ALA A O 1
ATOM 1266 N N . LEU A 1 182 ? 8.631 -2.953 -21.726 1.00 97.81 182 LEU A N 1
ATOM 1267 C CA . LEU A 1 182 ? 9.021 -2.898 -20.312 1.00 97.81 182 LEU A CA 1
ATOM 1268 C C . LEU A 1 182 ? 8.183 -1.873 -19.534 1.00 97.81 182 LEU A C 1
ATOM 1270 O O . LEU A 1 182 ? 7.658 -2.192 -18.465 1.00 97.81 182 LEU A O 1
ATOM 1274 N N . HIS A 1 183 ? 7.999 -0.675 -20.096 1.00 98.38 183 HIS A N 1
ATOM 1275 C CA . HIS A 1 183 ? 7.179 0.381 -19.501 1.00 98.38 183 HIS A CA 1
ATOM 1276 C C . HIS A 1 183 ? 5.721 -0.066 -19.312 1.00 98.38 183 HIS A C 1
ATOM 1278 O O . HIS A 1 183 ? 5.150 0.111 -18.238 1.00 98.38 183 HIS A O 1
ATOM 1284 N N . ASN A 1 184 ? 5.124 -0.720 -20.312 1.00 98.44 184 ASN A N 1
ATOM 1285 C CA . ASN A 1 184 ? 3.756 -1.238 -20.235 1.00 98.44 184 ASN A CA 1
ATOM 1286 C C . ASN A 1 184 ? 3.605 -2.325 -19.154 1.00 98.44 184 ASN A C 1
ATOM 1288 O O . ASN A 1 184 ? 2.586 -2.371 -18.455 1.00 98.44 184 ASN A O 1
ATOM 1292 N N . GLY A 1 185 ? 4.629 -3.165 -18.960 1.00 98.38 185 GLY A N 1
ATOM 1293 C CA . GLY A 1 185 ? 4.688 -4.121 -17.850 1.00 98.38 185 GLY A CA 1
ATOM 1294 C C . GLY A 1 185 ? 4.681 -3.432 -16.480 1.00 98.38 185 GLY A C 1
ATOM 1295 O O . GLY A 1 185 ? 3.882 -3.787 -15.612 1.00 98.38 185 GLY A O 1
ATOM 1296 N N . GLN A 1 186 ? 5.504 -2.394 -16.308 1.00 98.50 186 GLN A N 1
ATOM 1297 C CA . GLN A 1 186 ? 5.545 -1.582 -15.085 1.00 98.50 186 GLN A CA 1
ATOM 1298 C C . GLN A 1 186 ? 4.217 -0.846 -14.840 1.00 98.50 186 GLN A C 1
ATOM 1300 O O . GLN A 1 186 ? 3.675 -0.902 -13.736 1.00 98.50 186 GLN A O 1
ATOM 1305 N N . GLN A 1 187 ? 3.631 -0.231 -15.871 1.00 98.50 187 GLN A N 1
ATOM 1306 C CA . GLN A 1 187 ? 2.336 0.448 -15.778 1.00 98.50 187 GLN A CA 1
ATOM 1307 C C . GLN A 1 187 ? 1.206 -0.517 -15.384 1.00 98.50 187 GLN A C 1
ATOM 1309 O O . GLN A 1 187 ? 0.332 -0.163 -14.592 1.00 98.50 187 GLN A O 1
ATOM 1314 N N . THR A 1 188 ? 1.246 -1.762 -15.869 1.00 98.50 188 THR A N 1
ATOM 1315 C CA . THR A 1 188 ? 0.294 -2.810 -15.467 1.00 98.50 188 THR A CA 1
ATOM 1316 C C . THR A 1 188 ? 0.401 -3.123 -13.971 1.00 98.50 188 THR A C 1
ATOM 1318 O O . THR A 1 188 ? -0.623 -3.206 -13.291 1.00 98.50 188 THR A O 1
ATOM 1321 N N . GLN A 1 189 ? 1.620 -3.231 -13.432 1.00 98.50 189 GLN A N 1
ATOM 1322 C CA . GLN A 1 189 ? 1.842 -3.437 -11.994 1.00 98.50 189 GLN A CA 1
ATOM 1323 C C . GLN A 1 189 ? 1.371 -2.237 -11.159 1.00 98.50 189 GLN A C 1
ATOM 1325 O O . GLN A 1 189 ? 0.706 -2.427 -10.141 1.00 98.50 189 GLN A O 1
ATOM 1330 N N . ILE A 1 190 ? 1.643 -1.005 -11.605 1.00 98.50 190 ILE A N 1
ATOM 1331 C CA . ILE A 1 190 ? 1.171 0.226 -10.948 1.00 98.50 190 ILE A CA 1
ATOM 1332 C C . ILE A 1 190 ? -0.362 0.247 -10.878 1.00 98.50 190 ILE A C 1
ATOM 1334 O O . ILE A 1 190 ? -0.925 0.493 -9.811 1.00 98.50 190 ILE A O 1
ATOM 1338 N N . ASN A 1 191 ? -1.047 -0.095 -11.972 1.00 98.50 191 ASN A N 1
ATOM 1339 C CA . ASN A 1 191 ? -2.510 -0.151 -12.010 1.00 98.50 191 ASN A CA 1
ATOM 1340 C C . ASN A 1 191 ? -3.068 -1.216 -11.043 1.00 98.50 191 ASN A C 1
ATOM 1342 O O . ASN A 1 191 ? -4.028 -0.953 -10.319 1.00 98.50 191 ASN A O 1
ATOM 1346 N N . GLN A 1 192 ? -2.441 -2.397 -10.971 1.00 98.56 192 GLN A N 1
ATOM 1347 C CA . GLN A 1 192 ? -2.804 -3.443 -10.003 1.00 98.56 192 GLN A CA 1
ATOM 1348 C C . GLN A 1 192 ? -2.581 -2.996 -8.549 1.00 98.56 192 GLN A C 1
ATOM 1350 O O . GLN A 1 192 ? -3.396 -3.298 -7.676 1.00 98.56 192 GLN A O 1
ATOM 1355 N N . HIS A 1 193 ? -1.500 -2.262 -8.274 1.00 98.56 193 HIS A N 1
ATOM 1356 C CA . HIS A 1 193 ? -1.239 -1.687 -6.954 1.00 98.56 193 HIS A CA 1
ATOM 1357 C C . HIS A 1 193 ? -2.271 -0.619 -6.575 1.00 98.56 193 HIS A C 1
ATOM 1359 O O . HIS A 1 193 ? -2.727 -0.625 -5.435 1.00 98.56 193 HIS A O 1
ATOM 1365 N N . GLY A 1 194 ? -2.712 0.214 -7.524 1.00 98.69 194 GLY A N 1
ATOM 1366 C CA . GLY A 1 194 ? -3.812 1.162 -7.320 1.00 98.69 194 GLY A CA 1
ATOM 1367 C C . GLY A 1 194 ? -5.109 0.470 -6.890 1.00 98.69 194 GLY A C 1
ATOM 1368 O O . GLY A 1 194 ? -5.674 0.814 -5.857 1.00 98.69 194 GLY A O 1
ATOM 1369 N N . VAL A 1 195 ? -5.527 -0.582 -7.605 1.00 98.50 195 VAL A N 1
ATOM 1370 C CA . VAL A 1 195 ? -6.723 -1.374 -7.242 1.00 98.50 195 VAL A CA 1
ATOM 1371 C C . VAL A 1 195 ? -6.592 -1.998 -5.847 1.00 98.50 195 VAL A C 1
ATOM 1373 O O . VAL A 1 195 ? -7.539 -1.964 -5.059 1.00 98.50 195 VAL A O 1
ATOM 1376 N N . ARG A 1 196 ? -5.415 -2.545 -5.508 1.00 98.75 196 ARG A N 1
ATOM 1377 C CA . ARG A 1 196 ? -5.152 -3.102 -4.170 1.00 98.75 196 ARG A CA 1
ATOM 1378 C C . ARG A 1 196 ? -5.224 -2.035 -3.076 1.00 98.75 196 ARG A C 1
ATOM 1380 O O . ARG A 1 196 ? -5.760 -2.329 -2.012 1.00 98.75 196 ARG A O 1
ATOM 1387 N N . LEU A 1 197 ? -4.712 -0.830 -3.331 1.00 98.75 197 LEU A N 1
ATOM 1388 C CA . LEU A 1 197 ? -4.757 0.282 -2.383 1.00 98.75 197 LEU A CA 1
ATOM 1389 C C . LEU A 1 197 ? -6.203 0.715 -2.111 1.00 98.75 197 LEU A C 1
ATOM 1391 O O . LEU A 1 197 ? -6.607 0.714 -0.955 1.00 98.75 197 LEU A O 1
ATOM 1395 N N . THR A 1 198 ? -7.015 0.934 -3.150 1.00 98.69 198 THR A N 1
ATOM 1396 C CA . THR A 1 198 ? -8.444 1.268 -2.995 1.00 98.69 198 THR A CA 1
ATOM 1397 C C . THR A 1 198 ? -9.223 0.188 -2.234 1.00 98.69 198 THR A C 1
ATOM 1399 O O . THR A 1 198 ? -10.102 0.498 -1.426 1.00 98.69 198 THR A O 1
ATOM 1402 N N . GLY A 1 199 ? -8.884 -1.092 -2.429 1.00 98.75 199 GLY A N 1
ATOM 1403 C CA . GLY A 1 199 ? -9.444 -2.195 -1.640 1.00 98.75 199 GLY A CA 1
ATOM 1404 C C . GLY A 1 199 ? -9.064 -2.136 -0.154 1.00 98.75 19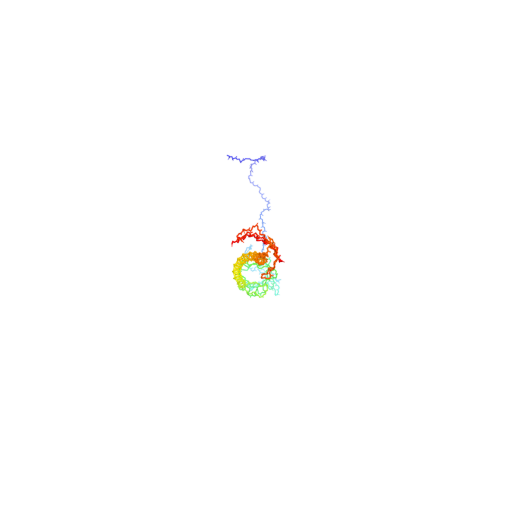9 GLY A C 1
ATOM 1405 O O . GLY A 1 199 ? -9.918 -2.341 0.708 1.00 98.75 199 GLY A O 1
ATOM 1406 N N . VAL A 1 200 ? -7.804 -1.811 0.159 1.00 98.75 200 VAL A N 1
ATOM 1407 C CA . VAL A 1 200 ? -7.328 -1.616 1.542 1.00 98.75 200 VAL A CA 1
ATOM 1408 C C . VAL A 1 200 ? -7.981 -0.393 2.188 1.00 98.75 200 VAL A C 1
ATOM 1410 O O . VAL A 1 200 ? -8.472 -0.502 3.305 1.00 98.75 200 VAL A O 1
ATOM 1413 N N . GLU A 1 201 ? -8.061 0.738 1.487 1.00 98.75 201 GLU A N 1
ATOM 1414 C CA . GLU A 1 201 ? -8.733 1.957 1.959 1.00 98.75 201 GLU A CA 1
ATOM 1415 C C . GLU A 1 201 ? -10.206 1.682 2.299 1.00 98.75 201 GLU A C 1
ATOM 1417 O O . GLU A 1 201 ? -10.664 2.008 3.394 1.00 98.75 201 GLU A O 1
ATOM 1422 N N . THR A 1 202 ? -10.918 0.971 1.416 1.00 98.69 202 THR A N 1
ATOM 1423 C CA . THR A 1 202 ? -12.310 0.545 1.640 1.00 98.69 202 THR A CA 1
ATOM 1424 C C . THR A 1 202 ? -12.445 -0.334 2.889 1.00 98.69 202 THR A C 1
ATOM 1426 O O . THR A 1 202 ? -13.355 -0.136 3.699 1.00 98.69 202 THR A O 1
ATOM 1429 N N . HIS A 1 203 ? -11.538 -1.299 3.082 1.00 98.62 203 HIS A N 1
ATOM 1430 C CA . HIS A 1 203 ? -11.539 -2.143 4.277 1.00 98.62 203 HIS A CA 1
ATOM 1431 C C . HIS A 1 203 ? -11.189 -1.373 5.553 1.00 98.62 203 HIS A C 1
ATOM 1433 O O . HIS A 1 203 ? -11.800 -1.650 6.583 1.00 98.62 203 HIS A O 1
ATOM 1439 N N . ASN A 1 204 ? -10.282 -0.398 5.499 1.00 98.56 204 ASN A N 1
ATOM 1440 C CA . ASN A 1 204 ? -9.943 0.440 6.648 1.00 98.56 204 ASN A CA 1
ATOM 1441 C C . ASN A 1 204 ? -11.156 1.276 7.084 1.00 98.56 204 ASN A C 1
ATOM 1443 O O . ASN A 1 204 ? -11.566 1.180 8.235 1.00 98.56 204 ASN A O 1
ATOM 1447 N N . THR A 1 205 ? -11.845 1.962 6.162 1.00 98.75 205 THR A N 1
ATOM 1448 C CA . THR A 1 205 ? -13.082 2.703 6.488 1.00 98.75 205 THR A CA 1
ATOM 1449 C C . THR A 1 205 ? -14.185 1.793 7.054 1.00 98.75 205 THR A C 1
ATOM 1451 O O . THR A 1 205 ? -14.929 2.178 7.964 1.00 98.75 205 THR A O 1
ATOM 1454 N N . GLN A 1 206 ? -14.288 0.552 6.563 1.00 98.75 206 GLN A N 1
ATOM 1455 C CA . GLN A 1 206 ? -15.198 -0.451 7.126 1.00 98.75 206 GLN A CA 1
ATOM 1456 C C . GLN A 1 206 ? -14.780 -0.885 8.544 1.00 98.75 206 GLN A C 1
ATOM 1458 O O . GLN A 1 206 ? -15.644 -1.120 9.392 1.00 98.75 206 GLN A O 1
ATOM 1463 N N . GLN A 1 207 ? -13.478 -1.015 8.811 1.00 98.81 207 GLN A N 1
ATOM 1464 C CA . GLN A 1 207 ? -12.939 -1.347 10.131 1.00 98.81 207 GLN A CA 1
ATOM 1465 C C . GLN A 1 207 ? -13.148 -0.204 11.127 1.00 98.81 207 GLN A C 1
ATOM 1467 O O . GLN A 1 207 ? -13.649 -0.479 12.213 1.00 98.81 207 GLN A O 1
ATOM 1472 N N . ASP A 1 208 ? -12.893 1.048 10.741 1.00 98.81 208 ASP A N 1
ATOM 1473 C CA . ASP A 1 208 ? -13.143 2.238 11.566 1.00 98.81 208 ASP A CA 1
ATOM 1474 C C . ASP A 1 208 ? -14.617 2.306 11.990 1.00 98.81 208 ASP A C 1
ATOM 1476 O O . ASP A 1 208 ? -14.936 2.385 13.175 1.00 98.81 208 ASP A O 1
ATOM 1480 N N . THR A 1 209 ? -15.537 2.136 11.032 1.00 98.69 209 THR A N 1
ATOM 1481 C CA . THR A 1 209 ? -16.987 2.095 11.301 1.00 98.69 209 THR A CA 1
ATOM 1482 C C . THR A 1 209 ? -17.354 0.988 12.299 1.00 98.69 209 THR A C 1
ATOM 1484 O O . THR A 1 209 ? -18.180 1.186 13.194 1.00 98.69 209 THR A O 1
ATOM 1487 N N . ARG A 1 210 ? -16.736 -0.196 12.174 1.00 98.81 210 ARG A N 1
ATOM 1488 C CA . ARG A 1 210 ? -16.946 -1.317 13.106 1.00 98.81 210 ARG A CA 1
ATOM 1489 C C . ARG A 1 210 ? -16.347 -1.040 14.485 1.00 98.81 210 ARG A C 1
ATOM 1491 O O . ARG A 1 210 ? -16.959 -1.437 15.474 1.00 98.81 210 ARG A O 1
ATOM 1498 N N . LEU A 1 211 ? -15.196 -0.373 14.558 1.00 98.81 211 LEU A N 1
ATOM 1499 C CA . LEU A 1 211 ? -14.529 -0.009 15.806 1.00 98.81 211 LEU A CA 1
ATOM 1500 C C . LEU A 1 211 ? -15.368 1.005 16.592 1.00 98.81 211 LEU A C 1
ATOM 1502 O O . LEU A 1 211 ? -15.728 0.718 17.730 1.00 98.81 211 LEU A O 1
ATOM 1506 N N . THR A 1 212 ? -15.811 2.094 15.957 1.00 98.75 212 THR A N 1
ATOM 1507 C CA . THR A 1 212 ? -16.726 3.077 16.567 1.00 98.75 212 THR A CA 1
ATOM 1508 C C . THR A 1 212 ? -18.038 2.434 17.039 1.00 98.75 212 THR A C 1
ATOM 1510 O O . THR A 1 212 ? -18.567 2.773 18.103 1.00 98.75 212 THR A O 1
ATOM 1513 N N . GLY A 1 213 ? -18.556 1.449 16.295 1.00 98.81 213 GLY A N 1
ATOM 1514 C CA . GLY A 1 213 ? -19.704 0.644 16.722 1.00 98.81 213 GLY A CA 1
ATOM 1515 C C . GLY A 1 213 ? -19.439 -0.154 18.008 1.00 98.81 213 GLY A C 1
ATOM 1516 O O . GLY A 1 213 ? -20.267 -0.147 18.919 1.00 98.81 213 GLY A O 1
ATOM 1517 N N . VAL A 1 214 ? -18.273 -0.800 18.118 1.00 98.81 214 VAL A N 1
ATOM 1518 C CA . VAL A 1 214 ? -17.852 -1.534 19.327 1.00 98.81 214 VAL A CA 1
ATOM 1519 C C . VAL A 1 214 ? -17.626 -0.589 20.511 1.00 98.81 214 VAL A C 1
ATOM 1521 O O . VAL A 1 214 ? -18.100 -0.877 21.605 1.00 98.81 214 VAL A O 1
ATOM 1524 N N . GLU A 1 215 ? -16.979 0.559 20.312 1.00 98.81 215 GLU A N 1
ATOM 1525 C CA . GLU A 1 215 ? -16.767 1.582 21.350 1.00 98.81 215 GLU A CA 1
ATOM 1526 C C . GLU A 1 215 ? -18.095 2.118 21.910 1.00 98.81 215 GLU A C 1
ATOM 1528 O O . GLU A 1 215 ? -18.260 2.264 23.126 1.00 98.81 215 GLU A O 1
ATOM 1533 N N . THR A 1 216 ? -19.081 2.327 21.032 1.00 98.75 216 THR A N 1
ATOM 1534 C CA . THR A 1 216 ? -20.445 2.723 21.410 1.00 98.75 216 THR A CA 1
ATOM 1535 C C . THR A 1 216 ? -21.118 1.648 22.269 1.00 98.75 216 THR A C 1
ATOM 1537 O O . THR A 1 216 ? -21.671 1.954 23.329 1.00 98.75 216 THR A O 1
ATOM 1540 N N . VAL A 1 217 ? -21.038 0.375 21.859 1.00 98.75 217 VAL A N 1
ATOM 1541 C CA . VAL A 1 217 ? -21.600 -0.754 22.620 1.00 98.75 217 VAL A CA 1
ATOM 1542 C C . VAL A 1 217 ? -20.899 -0.926 23.969 1.00 98.75 217 VAL A C 1
ATOM 1544 O O . VAL A 1 217 ? -21.583 -1.090 24.976 1.00 98.75 217 VAL A O 1
ATOM 1547 N N . ASN A 1 218 ? -19.570 -0.821 24.025 1.00 98.56 218 ASN A N 1
ATOM 1548 C CA . ASN A 1 218 ? -18.800 -0.906 25.269 1.00 98.56 218 ASN A CA 1
ATOM 1549 C C . ASN A 1 218 ? -19.190 0.213 26.246 1.00 98.56 218 ASN A C 1
ATOM 1551 O O . ASN A 1 218 ? -19.399 -0.044 27.431 1.00 98.56 218 ASN A O 1
ATOM 1555 N N . THR A 1 219 ? -19.373 1.441 25.750 1.00 98.75 219 THR A N 1
ATOM 1556 C CA . THR A 1 219 ? -19.843 2.576 26.562 1.00 98.75 219 THR A CA 1
ATOM 1557 C C . THR A 1 219 ? -21.242 2.306 27.127 1.00 98.75 219 THR A C 1
ATOM 1559 O O . THR A 1 219 ? -21.468 2.456 28.328 1.00 98.75 219 THR A O 1
ATOM 1562 N N . GLN A 1 220 ? -22.170 1.820 26.293 1.00 98.69 220 GLN A N 1
ATOM 1563 C CA . GLN A 1 220 ? -23.523 1.453 26.724 1.00 98.69 220 GLN A CA 1
ATOM 1564 C C . GLN A 1 220 ? -23.521 0.301 27.744 1.00 98.69 220 GLN A C 1
ATOM 1566 O O . GLN A 1 220 ? -24.292 0.320 28.707 1.00 98.69 220 GLN A O 1
ATOM 1571 N N . GLN A 1 221 ? -22.666 -0.706 27.550 1.00 98.81 221 GLN A N 1
ATOM 1572 C CA . GLN A 1 221 ? -22.482 -1.811 28.491 1.00 98.81 221 GLN A CA 1
ATOM 1573 C C . GLN A 1 221 ? -21.938 -1.313 29.831 1.00 98.81 221 GLN A C 1
ATOM 1575 O O . GLN A 1 221 ? -22.468 -1.714 30.863 1.00 98.81 221 GLN A O 1
ATOM 1580 N N . ASN A 1 222 ? -20.971 -0.392 29.827 1.00 98.75 222 ASN A N 1
ATOM 1581 C CA . ASN A 1 222 ? -20.423 0.201 31.044 1.00 98.75 222 ASN A CA 1
ATOM 1582 C C . ASN A 1 222 ? -21.500 0.958 31.841 1.00 98.75 222 ASN A C 1
ATOM 1584 O O . ASN A 1 222 ? -21.676 0.702 33.027 1.00 98.75 222 ASN A O 1
ATOM 1588 N N . THR A 1 223 ? -22.313 1.802 31.187 1.00 98.69 223 THR A N 1
ATOM 1589 C CA . THR A 1 223 ? -23.454 2.475 31.844 1.00 98.69 223 THR A CA 1
ATOM 1590 C C . THR A 1 223 ? -24.456 1.478 32.435 1.00 98.69 223 THR A C 1
ATOM 1592 O O . THR A 1 223 ? -24.941 1.672 33.550 1.00 98.69 223 THR A O 1
ATOM 1595 N N . ARG A 1 224 ? -24.766 0.392 31.712 1.00 98.81 224 ARG A N 1
ATOM 1596 C CA . ARG A 1 224 ? -25.666 -0.665 32.201 1.00 98.81 224 ARG A CA 1
ATOM 1597 C C . ARG A 1 224 ? -25.076 -1.430 33.386 1.00 98.81 224 ARG A C 1
ATOM 1599 O O . ARG A 1 224 ? -25.829 -1.774 34.291 1.00 98.81 224 ARG A O 1
ATOM 1606 N N . LEU A 1 225 ? -23.767 -1.683 33.388 1.00 98.81 225 LEU A N 1
ATOM 1607 C CA . LEU A 1 225 ? -23.074 -2.352 34.485 1.00 98.81 225 LEU A CA 1
ATOM 1608 C C . LEU A 1 225 ? -23.099 -1.484 35.749 1.00 98.81 225 LEU A C 1
ATOM 1610 O O . LEU A 1 225 ? -23.607 -1.944 36.764 1.00 98.81 225 LEU A O 1
ATOM 1614 N N . THR A 1 226 ? -22.713 -0.208 35.658 1.00 98.69 226 THR A N 1
ATOM 1615 C CA . THR A 1 226 ? -22.771 0.738 36.789 1.00 98.69 226 THR A CA 1
ATOM 1616 C C . THR A 1 226 ? -24.184 0.877 37.368 1.00 98.69 226 THR A C 1
ATOM 1618 O O . THR A 1 226 ? -24.359 0.939 38.586 1.00 98.69 226 THR A O 1
ATOM 1621 N N . ALA A 1 227 ? -25.220 0.877 36.520 1.00 98.69 227 ALA A N 1
ATOM 1622 C CA . ALA A 1 227 ? -26.609 0.896 36.980 1.00 98.69 227 ALA A CA 1
ATOM 1623 C C . ALA A 1 227 ? -27.006 -0.391 37.735 1.00 98.69 227 ALA A C 1
ATOM 1625 O O . ALA A 1 227 ? -27.708 -0.319 38.744 1.00 98.69 227 ALA A O 1
ATOM 1626 N N . LEU A 1 228 ? -26.543 -1.563 37.281 1.00 98.75 228 LEU A N 1
ATOM 1627 C CA . LEU A 1 228 ? -26.768 -2.839 37.969 1.00 98.75 228 LEU A CA 1
ATOM 1628 C C . LEU A 1 228 ? -25.993 -2.925 39.291 1.00 98.75 228 LEU A C 1
ATOM 1630 O O . LEU A 1 228 ? -26.564 -3.345 40.292 1.00 98.75 228 LEU A O 1
ATOM 1634 N N . GLU A 1 229 ? -24.736 -2.483 39.321 1.00 98.75 229 GLU A N 1
ATOM 1635 C CA . GLU A 1 229 ? -23.904 -2.417 40.531 1.00 98.75 229 GLU A CA 1
ATOM 1636 C C . GLU A 1 229 ? -24.550 -1.525 41.603 1.00 98.75 229 GLU A C 1
ATOM 1638 O O . GLU A 1 229 ? -24.682 -1.932 42.758 1.00 98.75 229 GLU A O 1
ATOM 1643 N N . SER A 1 230 ? -25.049 -0.348 41.206 1.00 98.50 230 SER A N 1
ATOM 1644 C CA . SER A 1 230 ? -25.813 0.545 42.086 1.00 98.50 230 SER A CA 1
ATOM 1645 C C . SER A 1 230 ? -27.119 -0.096 42.580 1.00 98.50 230 SER A C 1
ATOM 1647 O O . SER A 1 230 ? -27.439 -0.005 43.767 1.00 98.50 230 SER A O 1
ATOM 1649 N N . GLY A 1 231 ? -27.846 -0.804 41.708 1.00 98.69 231 GLY A N 1
ATOM 1650 C CA . GLY A 1 231 ? -29.057 -1.539 42.081 1.00 98.69 231 GLY A CA 1
ATOM 1651 C C . GLY A 1 231 ? -28.798 -2.657 43.098 1.00 98.69 231 GLY A C 1
ATOM 1652 O O . GLY A 1 231 ? -29.547 -2.792 44.065 1.00 98.69 231 GLY A O 1
ATOM 1653 N N . ILE A 1 232 ? -27.712 -3.417 42.926 1.00 98.62 232 ILE A N 1
ATOM 1654 C CA . ILE A 1 232 ? -27.285 -4.478 43.852 1.00 98.62 232 ILE A CA 1
ATOM 1655 C C . ILE A 1 232 ? -26.894 -3.887 45.214 1.00 98.62 232 ILE A C 1
ATOM 1657 O O . ILE A 1 232 ? -27.288 -4.431 46.248 1.00 98.62 232 ILE A O 1
ATOM 1661 N N . ALA A 1 233 ? -26.184 -2.754 45.239 1.00 98.44 233 ALA A N 1
ATOM 1662 C CA . ALA A 1 233 ? -25.856 -2.055 46.482 1.00 98.44 233 ALA A CA 1
ATOM 1663 C C . ALA A 1 233 ? -27.125 -1.621 47.245 1.00 98.44 233 ALA A C 1
ATOM 1665 O O . ALA A 1 233 ? -27.270 -1.933 48.427 1.00 98.44 233 ALA A O 1
ATOM 1666 N N . GLY A 1 234 ? -28.098 -1.009 46.556 1.00 98.50 234 GLY A N 1
ATOM 1667 C CA . GLY A 1 234 ? -29.383 -0.635 47.159 1.00 98.50 234 GLY A CA 1
ATOM 1668 C C . GLY A 1 234 ? -30.196 -1.837 47.667 1.00 98.50 234 GLY A C 1
ATOM 1669 O O . GLY A 1 234 ? -30.819 -1.768 48.727 1.00 98.50 234 GLY A O 1
ATOM 1670 N N . GLN A 1 235 ? -30.151 -2.976 46.969 1.00 98.62 235 GLN A N 1
ATOM 1671 C CA . GLN A 1 235 ? -30.759 -4.224 47.450 1.00 98.62 235 GLN A CA 1
ATOM 1672 C C . GLN A 1 235 ? -30.069 -4.758 48.718 1.00 98.62 235 GLN A C 1
ATOM 1674 O O . GLN A 1 235 ? -30.751 -5.232 49.628 1.00 98.62 235 GLN A O 1
ATOM 1679 N N . ALA A 1 236 ? -28.741 -4.649 48.828 1.00 98.50 236 ALA A N 1
ATOM 1680 C CA . ALA A 1 236 ? -28.002 -5.055 50.026 1.00 98.50 236 ALA A CA 1
ATOM 1681 C C . ALA A 1 236 ? -28.348 -4.189 51.258 1.00 98.50 236 ALA A C 1
ATOM 1683 O O . ALA A 1 236 ? -28.490 -4.711 52.372 1.00 98.50 236 ALA A O 1
ATOM 1684 N N . GLU A 1 237 ? -28.567 -2.884 51.066 1.00 98.44 237 GLU A N 1
ATOM 1685 C CA . GLU A 1 237 ? -29.082 -1.987 52.110 1.00 98.44 237 GLU A CA 1
ATOM 1686 C C . GLU A 1 237 ? -30.500 -2.385 52.550 1.00 98.44 237 GLU A C 1
ATOM 1688 O O . GLU A 1 237 ? -30.760 -2.526 53.749 1.00 98.44 237 GLU A O 1
ATOM 1693 N N . GLN A 1 238 ? -31.402 -2.659 51.600 1.00 98.56 238 GLN A N 1
ATOM 1694 C CA . GLN A 1 238 ? -32.764 -3.124 51.895 1.00 98.56 238 GLN A CA 1
ATOM 1695 C C . GLN A 1 238 ? -32.769 -4.448 52.673 1.00 98.56 238 GLN A C 1
ATOM 1697 O O . GLN A 1 238 ? -33.473 -4.564 53.677 1.00 98.56 238 GLN A O 1
ATOM 1702 N N . ILE A 1 239 ? -31.944 -5.424 52.279 1.00 98.44 239 ILE A N 1
ATOM 1703 C CA . ILE A 1 239 ? -31.769 -6.691 53.010 1.00 98.44 239 ILE A CA 1
ATOM 1704 C C . ILE A 1 239 ? -31.282 -6.429 54.443 1.00 98.44 239 ILE A C 1
ATOM 1706 O O . ILE A 1 239 ? -31.755 -7.059 55.391 1.00 98.44 239 ILE A O 1
ATOM 1710 N N . THR A 1 240 ? -30.373 -5.472 54.635 1.00 98.31 240 THR A N 1
ATOM 1711 C CA . THR A 1 240 ? -29.876 -5.091 55.966 1.00 98.31 240 THR A CA 1
ATOM 1712 C C . THR A 1 240 ? -30.983 -4.475 56.830 1.00 98.31 240 THR A C 1
ATOM 1714 O O . THR A 1 240 ? -31.150 -4.880 57.984 1.00 98.31 240 THR A O 1
ATOM 1717 N N . ALA A 1 241 ? -31.794 -3.571 56.275 1.00 98.38 241 ALA A N 1
ATOM 1718 C CA . ALA A 1 241 ? -32.935 -2.965 56.965 1.00 98.38 241 ALA A CA 1
ATOM 1719 C C . ALA A 1 241 ? -34.039 -3.989 57.309 1.00 98.38 241 ALA A C 1
ATOM 1721 O O . ALA A 1 241 ? -34.587 -3.980 58.417 1.00 98.38 241 ALA A O 1
ATOM 1722 N N . ILE A 1 242 ? -34.327 -4.928 56.401 1.00 98.50 242 ILE A N 1
ATOM 1723 C CA . ILE A 1 242 ? -35.259 -6.041 56.642 1.00 98.50 242 ILE A CA 1
ATOM 1724 C C . ILE A 1 242 ? -34.739 -6.937 57.774 1.00 98.50 242 ILE A C 1
ATOM 1726 O O . ILE A 1 242 ? -35.487 -7.241 58.701 1.00 98.50 242 ILE A O 1
ATOM 1730 N N . ASN A 1 243 ? -33.451 -7.292 57.780 1.00 98.00 243 ASN A N 1
ATOM 1731 C CA . ASN A 1 243 ? -32.847 -8.096 58.848 1.00 98.00 243 ASN A CA 1
ATOM 1732 C C . ASN A 1 243 ? -32.904 -7.414 60.229 1.00 98.00 243 ASN A C 1
ATOM 1734 O O . ASN A 1 243 ? -33.104 -8.086 61.242 1.00 98.00 243 ASN A O 1
ATOM 1738 N N . GLN A 1 244 ? -32.759 -6.088 60.299 1.00 98.12 244 GLN A N 1
ATOM 1739 C CA . GLN A 1 244 ? -32.959 -5.332 61.544 1.00 98.12 244 GLN A CA 1
ATOM 1740 C C . GLN A 1 244 ? -34.431 -5.346 61.989 1.00 98.12 244 GLN A C 1
ATOM 1742 O O . GLN A 1 244 ? -34.722 -5.511 63.175 1.00 98.12 244 GLN A O 1
ATOM 1747 N N . SER A 1 245 ? -35.359 -5.245 61.035 1.00 98.38 245 SER A N 1
ATOM 1748 C CA . SER A 1 245 ? -36.804 -5.290 61.285 1.00 98.38 245 SER A CA 1
ATOM 1749 C C . SER A 1 245 ? -37.267 -6.672 61.768 1.00 98.38 245 SER A C 1
ATOM 1751 O O . SER A 1 245 ? -38.061 -6.766 62.701 1.00 98.38 245 SER A O 1
ATOM 1753 N N . LEU A 1 246 ? -36.708 -7.753 61.215 1.00 98.12 246 LEU A N 1
ATOM 1754 C CA . LEU A 1 246 ? -36.931 -9.126 61.683 1.00 98.12 246 LEU A CA 1
ATOM 1755 C C . LEU A 1 246 ? -36.392 -9.344 63.105 1.00 98.12 246 LEU A C 1
ATOM 1757 O O . LEU A 1 246 ? -37.070 -9.955 63.928 1.00 98.12 246 LEU A O 1
ATOM 1761 N N . LYS A 1 247 ? -35.216 -8.793 63.437 1.00 96.75 247 LYS A N 1
ATOM 1762 C CA . LYS A 1 247 ? -34.670 -8.843 64.807 1.00 96.75 247 LYS A CA 1
ATOM 1763 C C . LYS A 1 247 ? -35.546 -8.094 65.817 1.00 96.75 247 LYS A C 1
ATOM 1765 O O . LYS A 1 247 ? -35.726 -8.578 66.931 1.00 96.75 247 LYS A O 1
ATOM 1770 N N . SER A 1 248 ? -36.107 -6.938 65.450 1.00 96.69 248 SER A N 1
ATOM 1771 C CA . SER A 1 248 ? -36.991 -6.175 66.346 1.00 96.69 248 SER A CA 1
ATOM 1772 C C . SER A 1 248 ? -38.387 -6.794 66.487 1.00 96.69 248 SER A C 1
ATOM 1774 O O . SER A 1 248 ? -38.999 -6.671 67.546 1.00 96.69 248 SER A O 1
ATOM 1776 N N . LEU A 1 249 ? -38.887 -7.486 65.457 1.00 96.88 249 LEU A N 1
ATOM 1777 C CA . LEU A 1 249 ? -40.074 -8.344 65.547 1.00 96.88 249 LEU A CA 1
ATOM 1778 C C . LEU A 1 249 ? -39.820 -9.526 66.486 1.00 96.88 249 LEU A C 1
ATOM 1780 O O . LEU A 1 249 ? -40.479 -9.613 67.511 1.00 96.88 249 LEU A O 1
ATOM 1784 N N . SER A 1 250 ? -38.781 -10.326 66.234 1.00 94.94 250 SER A N 1
ATOM 1785 C CA . SER A 1 250 ? -38.434 -11.484 67.071 1.00 94.94 250 SER A CA 1
ATOM 1786 C C . SER A 1 250 ? -38.216 -11.120 68.548 1.00 94.94 250 SER A C 1
ATOM 1788 O O . SER A 1 250 ? -38.647 -11.862 69.431 1.00 94.94 250 SER A O 1
ATOM 1790 N N . LYS A 1 251 ? -37.616 -9.954 68.839 1.00 93.19 251 LYS A N 1
ATOM 1791 C CA . LYS A 1 251 ? -37.520 -9.429 70.211 1.00 93.19 251 LYS A CA 1
ATOM 1792 C C . LYS A 1 251 ? -38.895 -9.116 70.807 1.00 93.19 251 LYS A C 1
ATOM 1794 O O . LYS A 1 251 ? -39.150 -9.508 71.939 1.00 93.19 251 LYS A O 1
ATOM 1799 N N . ARG A 1 252 ? -39.778 -8.442 70.059 1.00 94.69 252 ARG A N 1
ATOM 1800 C CA . ARG A 1 252 ? -41.146 -8.139 70.511 1.00 94.69 252 ARG A CA 1
ATOM 1801 C C . ARG A 1 252 ? -41.978 -9.397 70.726 1.00 94.69 252 ARG A C 1
ATOM 1803 O O . ARG A 1 252 ? -42.721 -9.434 71.693 1.00 94.69 252 ARG A O 1
ATOM 1810 N N . ASP A 1 253 ? -41.832 -10.419 69.890 1.00 94.75 253 ASP A N 1
ATOM 1811 C CA . ASP A 1 253 ? -42.548 -11.689 70.052 1.00 94.75 253 ASP A CA 1
ATOM 1812 C C . ASP A 1 253 ? -42.114 -12.402 71.347 1.00 94.75 253 ASP A C 1
ATOM 1814 O O . ASP A 1 253 ? -42.958 -12.841 72.128 1.00 94.75 253 ASP A O 1
ATOM 1818 N N . GLY A 1 254 ? -40.807 -12.415 71.645 1.00 93.38 254 GLY A N 1
ATOM 1819 C CA . GLY A 1 254 ? -40.277 -12.904 72.925 1.00 93.38 254 GLY A CA 1
ATOM 1820 C C . GLY A 1 254 ? -40.724 -12.069 74.133 1.00 93.38 254 GLY A C 1
ATOM 1821 O O . GLY A 1 254 ? -41.082 -12.621 75.170 1.00 93.38 254 GLY A O 1
ATOM 1822 N N . GLU A 1 255 ? -40.768 -10.742 74.000 1.00 93.56 255 GLU A N 1
ATOM 1823 C CA . GLU A 1 255 ? -41.292 -9.835 75.033 1.00 93.56 255 GLU A CA 1
ATOM 1824 C C . GLU A 1 255 ? -42.808 -10.009 75.248 1.00 93.56 255 GLU A C 1
ATOM 1826 O O . GLU A 1 255 ? -43.284 -9.953 76.381 1.00 93.56 255 GLU A O 1
ATOM 1831 N N . LEU A 1 256 ? -43.581 -10.294 74.198 1.00 93.94 256 LEU A N 1
ATOM 1832 C CA . LEU A 1 256 ? -45.008 -10.608 74.297 1.00 93.94 256 LEU A CA 1
ATOM 1833 C C . LEU A 1 256 ? -45.239 -11.955 74.997 1.00 93.94 256 LEU A C 1
ATOM 1835 O O . LEU A 1 256 ? -46.071 -12.023 75.902 1.00 93.94 256 LEU A O 1
ATOM 1839 N N . ALA A 1 257 ? -44.477 -12.997 74.648 1.00 94.38 257 ALA A N 1
ATOM 1840 C CA . ALA A 1 257 ? -44.525 -14.293 75.332 1.00 94.38 257 ALA A CA 1
ATOM 1841 C C . ALA A 1 257 ? -44.169 -14.170 76.827 1.00 94.38 257 ALA A C 1
ATOM 1843 O O . ALA A 1 257 ? -44.851 -14.737 77.683 1.00 94.38 257 ALA A O 1
ATOM 1844 N N . ASP A 1 258 ? -43.159 -13.361 77.153 1.00 94.19 258 ASP A N 1
ATOM 1845 C CA . ASP A 1 258 ? -42.788 -13.010 78.525 1.00 94.19 258 ASP A CA 1
ATOM 1846 C C . ASP A 1 258 ? -43.916 -12.270 79.264 1.00 94.19 258 ASP A C 1
ATOM 1848 O O . ASP A 1 258 ? -44.218 -12.588 80.415 1.00 94.19 258 ASP A O 1
ATOM 1852 N N . GLY A 1 259 ? -44.575 -11.309 78.609 1.00 92.69 259 GLY A N 1
ATOM 1853 C CA . GLY A 1 259 ? -45.717 -10.580 79.166 1.00 92.69 259 GLY A CA 1
ATOM 1854 C C . GLY A 1 259 ? -46.908 -11.494 79.472 1.00 92.69 259 GLY A C 1
ATOM 1855 O O . GLY A 1 259 ? -47.511 -11.394 80.544 1.00 92.69 259 GLY A O 1
ATOM 1856 N N . ILE A 1 260 ? -47.197 -12.440 78.573 1.00 94.38 260 ILE A N 1
ATOM 1857 C CA . ILE A 1 260 ? -48.199 -13.490 78.789 1.00 94.38 260 ILE A CA 1
ATOM 1858 C C . ILE A 1 260 ? -47.786 -14.361 79.984 1.00 94.38 260 ILE A C 1
ATOM 1860 O O . ILE A 1 260 ? -48.585 -14.518 80.907 1.00 94.38 260 ILE A O 1
ATOM 1864 N N . ALA A 1 261 ? -46.542 -14.845 80.051 1.00 94.94 261 ALA A N 1
ATOM 1865 C CA . ALA A 1 261 ? -46.060 -15.624 81.193 1.00 94.94 261 ALA A CA 1
ATOM 1866 C C . ALA A 1 261 ? -46.195 -14.859 82.529 1.00 94.94 261 ALA A C 1
ATOM 1868 O O . ALA A 1 261 ? -46.658 -15.440 83.512 1.00 94.94 261 ALA A O 1
ATOM 1869 N N . ILE A 1 262 ? -45.884 -13.554 82.575 1.00 94.25 262 ILE A N 1
ATOM 1870 C CA . ILE A 1 262 ? -46.096 -12.722 83.775 1.00 94.25 262 ILE A CA 1
ATOM 1871 C C . ILE A 1 262 ? -47.590 -12.670 84.139 1.00 94.25 262 ILE A C 1
ATOM 1873 O O . ILE A 1 262 ? -47.939 -12.834 85.307 1.00 94.25 262 ILE A O 1
ATOM 1877 N N . SER A 1 263 ? -48.488 -12.511 83.161 1.00 93.62 263 SER A N 1
ATOM 1878 C CA . SER A 1 263 ? -49.938 -12.509 83.415 1.00 93.62 263 SER A CA 1
ATOM 1879 C C . SER A 1 263 ? -50.465 -13.830 83.997 1.00 93.62 263 SER A C 1
ATOM 1881 O O . SER A 1 263 ? -51.345 -13.794 84.855 1.00 93.62 263 SER A O 1
ATOM 1883 N N . LEU A 1 264 ? -49.889 -14.981 83.617 1.00 93.25 264 LEU A N 1
ATOM 1884 C CA . LEU A 1 264 ? -50.216 -16.282 84.220 1.00 93.25 264 LEU A CA 1
ATOM 1885 C C . LEU A 1 264 ? -49.639 -16.422 85.640 1.00 93.25 264 LEU A C 1
ATOM 1887 O O . LEU A 1 264 ? -50.251 -17.062 86.494 1.00 93.25 264 LEU A O 1
ATOM 1891 N N . ALA A 1 265 ? -48.475 -15.821 85.906 1.00 93.50 265 ALA A N 1
ATOM 1892 C CA . ALA A 1 265 ? -47.860 -15.809 87.232 1.00 93.50 265 ALA A CA 1
ATOM 1893 C C . ALA A 1 265 ? -48.643 -14.936 88.236 1.00 93.50 265 ALA A C 1
ATOM 1895 O O . ALA A 1 265 ? -48.685 -15.238 89.431 1.00 93.50 265 ALA A O 1
ATOM 1896 N N . LEU A 1 266 ? -49.273 -13.856 87.759 1.00 92.06 266 LEU A N 1
ATOM 1897 C CA . LEU A 1 266 ? -49.996 -12.885 88.578 1.00 92.06 266 LEU A CA 1
ATOM 1898 C C . LEU A 1 266 ? -51.475 -13.247 88.755 1.00 92.06 266 LEU A C 1
ATOM 1900 O O . LEU A 1 266 ? -52.345 -12.862 87.974 1.00 92.06 266 LEU A O 1
ATOM 1904 N N . ALA A 1 267 ? -51.775 -13.905 89.872 1.00 89.19 267 ALA A N 1
ATOM 1905 C CA . ALA A 1 267 ? -53.134 -14.215 90.304 1.00 89.19 267 ALA A CA 1
ATOM 1906 C C . ALA A 1 267 ? -53.414 -13.658 91.706 1.00 89.19 267 ALA A C 1
ATOM 1908 O O . ALA A 1 267 ? -52.492 -13.494 92.506 1.00 89.19 267 ALA A O 1
ATOM 1909 N N . GLN A 1 268 ? -54.686 -13.385 92.011 1.00 88.94 268 GLN A N 1
ATOM 1910 C CA . GLN A 1 268 ? -55.074 -12.810 93.300 1.00 88.94 268 GLN A CA 1
ATOM 1911 C C . GLN A 1 268 ? -54.774 -13.817 94.430 1.00 88.94 268 GLN A C 1
ATOM 1913 O O . GLN A 1 268 ? -55.022 -15.021 94.260 1.00 88.94 268 GLN A O 1
ATOM 1918 N N . PRO A 1 269 ? -54.208 -13.376 95.566 1.00 87.56 269 PRO A N 1
ATOM 1919 C CA . PRO A 1 269 ? -54.096 -14.198 96.764 1.00 87.56 269 PRO A CA 1
ATOM 1920 C C . PRO A 1 269 ? -55.481 -14.610 97.281 1.00 87.56 269 PRO A C 1
ATOM 1922 O O . PRO A 1 269 ? -56.385 -13.782 97.376 1.00 87.56 269 PRO A O 1
ATOM 1925 N N . ALA A 1 270 ? -55.647 -15.885 97.634 1.00 82.88 270 ALA A N 1
ATOM 1926 C CA . ALA A 1 270 ? -56.863 -16.361 98.286 1.00 82.88 270 ALA A CA 1
ATOM 1927 C C . ALA A 1 270 ? -56.814 -16.032 99.786 1.00 82.88 270 ALA A C 1
ATOM 1929 O O . ALA A 1 270 ? -55.820 -16.326 100.449 1.00 82.88 270 ALA A O 1
ATOM 1930 N N . PHE A 1 271 ? -57.888 -15.452 100.323 1.00 80.75 271 PHE A N 1
ATOM 1931 C CA . PHE A 1 271 ? -58.013 -15.155 101.750 1.00 80.75 271 PHE A CA 1
ATOM 1932 C C . PHE A 1 271 ? -58.613 -16.348 102.497 1.00 80.75 271 PHE A C 1
ATOM 1934 O O . PHE A 1 271 ? -59.658 -16.866 102.103 1.00 80.75 271 PHE A O 1
ATOM 1941 N N . GLN A 1 272 ? -57.995 -16.754 103.607 1.00 79.56 272 GLN A N 1
ATOM 1942 C CA . GLN A 1 272 ? -58.642 -17.635 104.583 1.00 79.56 272 GLN A CA 1
ATOM 1943 C C . GLN A 1 272 ? -59.455 -16.809 105.601 1.00 79.56 272 GLN A C 1
ATOM 1945 O O . GLN A 1 272 ? -59.133 -15.637 105.829 1.00 79.56 272 GLN A 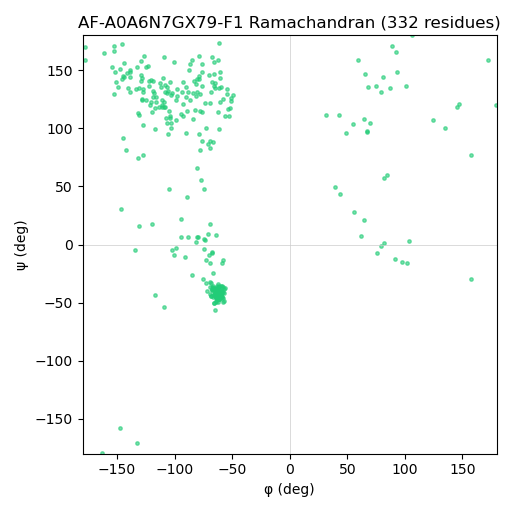O 1
ATOM 1950 N N . PRO A 1 273 ? -60.497 -17.381 106.239 1.00 74.56 273 PRO A N 1
ATOM 1951 C CA . PRO A 1 273 ? -61.332 -16.662 107.201 1.00 74.56 273 PRO A CA 1
ATOM 1952 C C . PRO A 1 273 ? -60.515 -15.947 108.291 1.00 74.56 273 PRO A C 1
ATOM 1954 O O . PRO A 1 273 ? -59.690 -16.556 108.967 1.00 74.56 273 PRO A O 1
ATOM 1957 N N . GLY A 1 274 ? -60.743 -14.640 108.449 1.00 74.31 274 GLY A N 1
ATOM 1958 C CA . GLY A 1 274 ? -60.034 -13.779 109.406 1.00 74.31 274 GLY A CA 1
ATOM 1959 C C . GLY A 1 274 ? -58.770 -13.086 108.873 1.00 74.31 274 GLY A C 1
ATOM 1960 O O . GLY A 1 274 ? -58.291 -12.143 109.504 1.00 74.31 274 GLY A O 1
ATOM 1961 N N . GLN A 1 275 ? -58.244 -13.470 107.705 1.00 84.56 275 GLN A N 1
ATOM 1962 C CA . GLN A 1 275 ? -57.105 -12.781 107.087 1.00 84.56 275 GLN A CA 1
ATOM 1963 C C . GLN A 1 275 ? -57.552 -11.482 106.400 1.00 84.56 275 GLN A C 1
ATOM 1965 O O . GLN A 1 275 ? -58.466 -11.482 105.580 1.00 84.56 275 GLN A O 1
ATOM 1970 N N . ARG A 1 276 ? -56.875 -10.364 106.700 1.00 84.19 276 ARG A N 1
ATOM 1971 C CA . ARG A 1 276 ? -57.116 -9.055 106.049 1.00 84.19 276 ARG A CA 1
ATOM 1972 C C . ARG A 1 276 ? -56.098 -8.708 104.962 1.00 84.19 276 ARG A C 1
ATOM 1974 O O . ARG A 1 276 ? -56.258 -7.710 104.271 1.00 84.19 276 ARG A O 1
ATOM 1981 N N . PHE A 1 277 ? -55.031 -9.489 104.848 1.00 89.69 277 PHE A N 1
ATOM 1982 C CA . PHE A 1 277 ? -53.937 -9.278 103.910 1.00 89.69 277 PHE A CA 1
ATOM 1983 C C . PHE A 1 277 ? -53.334 -10.633 103.550 1.00 89.69 277 PHE A C 1
ATOM 1985 O O . PHE A 1 277 ? -53.191 -11.486 104.427 1.00 89.69 277 PHE A O 1
ATOM 1992 N N . ALA A 1 278 ? -52.991 -10.820 102.281 1.00 90.75 278 ALA A N 1
ATOM 1993 C CA . ALA A 1 278 ? -52.379 -12.039 101.777 1.00 90.75 278 ALA A CA 1
ATOM 1994 C C . ALA A 1 278 ? -51.371 -11.712 100.666 1.00 90.75 278 ALA A C 1
ATOM 1996 O O . ALA A 1 278 ? -51.587 -10.798 99.869 1.00 90.75 278 ALA A O 1
ATOM 1997 N N . ILE A 1 279 ? -50.280 -12.480 100.607 1.00 92.00 279 ILE A N 1
ATOM 1998 C CA . ILE A 1 279 ? -49.264 -12.429 99.548 1.00 92.00 279 ILE A CA 1
ATOM 1999 C C . ILE A 1 279 ? -49.228 -13.794 98.862 1.00 92.00 279 ILE A C 1
ATOM 2001 O O . ILE A 1 279 ? -49.306 -14.830 99.522 1.00 92.00 279 ILE A O 1
ATOM 2005 N N . ARG A 1 280 ? -49.082 -13.795 97.540 1.00 91.00 280 ARG A N 1
ATOM 2006 C CA . ARG A 1 280 ? -48.926 -14.978 96.699 1.00 91.00 280 ARG A CA 1
ATOM 2007 C C . ARG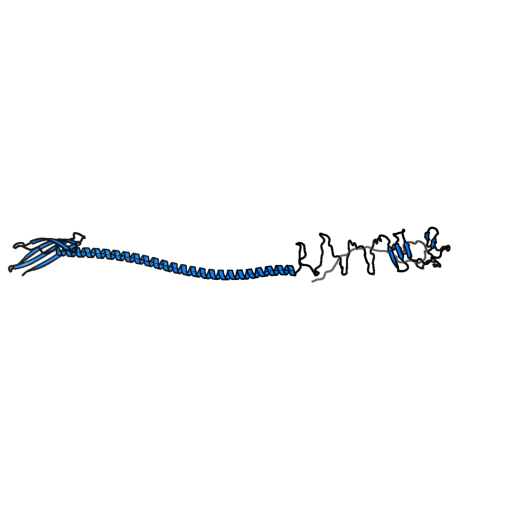 A 1 280 ? -47.701 -14.811 95.807 1.00 91.00 280 ARG A C 1
ATOM 2009 O O . ARG A 1 280 ? -47.638 -13.865 95.030 1.00 91.00 280 ARG A O 1
ATOM 2016 N N . GLY A 1 281 ? -46.776 -15.764 95.879 1.00 94.62 281 GLY A N 1
ATOM 2017 C CA . GLY A 1 281 ? -45.835 -16.024 94.790 1.00 94.62 281 GLY A CA 1
ATOM 2018 C C . GLY A 1 281 ? -46.497 -16.916 93.739 1.00 94.62 281 GLY A C 1
ATOM 2019 O O . GLY A 1 281 ? -47.246 -17.833 94.084 1.00 94.62 281 GLY A O 1
ATOM 2020 N N . GLY A 1 282 ? -46.242 -16.647 92.465 1.00 92.50 282 GLY A N 1
ATOM 2021 C CA . GLY A 1 282 ? -46.740 -17.424 91.338 1.00 92.50 282 GLY A CA 1
ATOM 2022 C C . GLY A 1 282 ? -45.670 -17.601 90.269 1.00 92.50 282 GLY A C 1
ATOM 2023 O O . GLY A 1 282 ? -44.790 -16.758 90.103 1.00 92.50 282 GLY A O 1
ATOM 2024 N N . TRP A 1 283 ? -45.753 -18.714 89.547 1.00 94.19 283 TRP A N 1
ATOM 2025 C CA . TRP A 1 283 ? -44.917 -19.006 88.388 1.00 94.19 283 TRP A CA 1
ATOM 2026 C C . TRP A 1 283 ? -45.820 -19.154 87.170 1.00 94.19 283 TRP A C 1
ATOM 2028 O O . TRP A 1 283 ? -46.822 -19.866 87.231 1.00 94.19 283 TRP A O 1
ATOM 2038 N N . GLY A 1 284 ? -45.465 -18.487 86.078 1.00 94.44 284 GLY A N 1
ATOM 2039 C CA . GLY A 1 284 ? -46.160 -18.578 84.801 1.00 94.44 284 GLY A CA 1
ATOM 2040 C C . GLY A 1 284 ? -45.215 -19.079 83.720 1.00 94.44 284 GLY A C 1
ATOM 2041 O O . GLY A 1 284 ? -44.038 -18.721 83.699 1.00 94.44 284 GLY A O 1
ATOM 2042 N N . ASN A 1 285 ? -45.732 -19.918 82.828 1.00 94.00 285 ASN A N 1
ATOM 2043 C CA . ASN A 1 285 ? -45.017 -20.433 81.668 1.00 94.00 285 ASN A CA 1
ATOM 2044 C C . ASN A 1 285 ? -45.890 -20.248 80.423 1.00 94.00 285 ASN A C 1
ATOM 2046 O O . ASN A 1 285 ? -47.084 -20.544 80.465 1.00 94.00 285 ASN A O 1
ATOM 2050 N N . PHE A 1 286 ? -45.300 -19.756 79.337 1.00 94.00 286 PHE A N 1
ATOM 2051 C CA . PHE A 1 286 ? -45.950 -19.644 78.035 1.00 94.00 286 PHE A CA 1
ATOM 2052 C C . PHE A 1 286 ? -44.894 -19.701 76.928 1.00 94.00 286 PHE A C 1
ATOM 2054 O O . PHE A 1 286 ? -43.898 -18.990 77.011 1.00 94.00 286 PHE A O 1
ATOM 2061 N N . ASP A 1 287 ? -45.090 -20.562 75.928 1.00 91.62 287 ASP A N 1
ATOM 2062 C CA . ASP A 1 287 ? -44.202 -20.751 74.763 1.00 91.62 287 ASP A CA 1
ATOM 2063 C C . ASP A 1 287 ? -42.690 -20.798 75.097 1.00 91.62 287 ASP A C 1
ATOM 2065 O O . ASP A 1 287 ? -41.833 -20.150 74.498 1.00 91.62 287 ASP A O 1
ATOM 2069 N N . GLY A 1 288 ? -42.349 -21.530 76.162 1.00 89.12 288 GLY A N 1
ATOM 2070 C CA . GLY A 1 288 ? -40.976 -21.657 76.657 1.00 89.12 288 GLY A CA 1
ATOM 2071 C C . GLY A 1 288 ? -40.433 -20.439 77.418 1.00 89.12 288 GLY A C 1
ATOM 2072 O O . GLY A 1 288 ? -39.342 -20.535 77.989 1.00 89.12 288 GLY A O 1
ATOM 2073 N N . SER A 1 289 ? -41.145 -19.316 77.469 1.00 93.69 289 SER A N 1
ATOM 2074 C CA . SER A 1 289 ? -40.885 -18.214 78.398 1.00 93.69 289 SER A CA 1
ATOM 2075 C C . SER A 1 289 ? -41.422 -18.527 79.792 1.00 93.69 289 SER A C 1
ATOM 2077 O O . SER A 1 289 ? -42.441 -19.197 79.955 1.00 93.69 289 SER A O 1
ATOM 2079 N N . ASN A 1 290 ? -40.703 -18.067 80.818 1.00 93.44 290 ASN A N 1
ATOM 2080 C CA . ASN A 1 290 ? -41.069 -18.246 82.220 1.00 93.44 290 ASN A CA 1
ATOM 2081 C C . ASN A 1 290 ? -41.026 -16.902 82.936 1.00 93.44 290 ASN A C 1
ATOM 2083 O O . ASN A 1 290 ? -40.168 -16.067 82.650 1.00 93.44 290 ASN A O 1
ATOM 2087 N N . ALA A 1 291 ? -41.923 -16.725 83.895 1.00 95.06 291 ALA A N 1
ATOM 2088 C CA . ALA A 1 291 ? -41.991 -15.532 84.713 1.00 95.06 291 ALA A CA 1
ATOM 2089 C C . ALA A 1 291 ? -42.326 -15.869 86.162 1.00 95.06 291 ALA A C 1
ATOM 2091 O O . ALA A 1 291 ? -43.098 -16.790 86.444 1.00 95.06 291 ALA A O 1
ATOM 2092 N N . PHE A 1 292 ? -41.786 -15.064 87.072 1.00 95.00 292 PHE A N 1
ATOM 2093 C CA . PHE A 1 292 ? -42.154 -15.076 88.478 1.00 95.00 292 PHE A CA 1
ATOM 2094 C C . PHE A 1 292 ? -42.960 -13.819 88.804 1.00 95.00 292 PHE A C 1
ATOM 2096 O O . PHE A 1 292 ? -42.566 -12.705 88.455 1.00 95.00 292 PHE A O 1
ATOM 2103 N N . GLY A 1 293 ? -44.095 -14.005 89.470 1.00 94.88 293 GLY A N 1
ATOM 2104 C CA . GLY A 1 293 ? -45.001 -12.941 89.877 1.00 94.88 293 GLY A CA 1
ATOM 2105 C C . GLY A 1 293 ? -45.216 -12.951 91.383 1.00 94.88 293 GLY A C 1
ATOM 2106 O O . GLY A 1 293 ? -45.359 -14.012 91.990 1.00 94.88 293 GLY A O 1
ATOM 2107 N N . VAL A 1 294 ? -45.280 -11.766 91.983 1.00 94.88 294 VAL A N 1
ATOM 2108 C CA . VAL A 1 294 ? -45.752 -11.579 93.355 1.00 94.88 294 VAL A CA 1
ATOM 2109 C C . VAL A 1 294 ? -47.012 -10.731 93.308 1.00 94.88 294 VAL A C 1
ATOM 2111 O O . VAL A 1 294 ? -46.990 -9.607 92.810 1.00 94.88 294 VAL A O 1
ATOM 2114 N N . SER A 1 295 ? -48.100 -11.264 93.855 1.00 93.50 295 SER A N 1
ATOM 2115 C CA . SER A 1 295 ? -49.351 -10.537 94.068 1.00 93.50 295 SER A CA 1
ATOM 2116 C C . SER A 1 295 ? -49.602 -10.368 95.561 1.00 93.50 295 SER A C 1
ATOM 2118 O O . SER A 1 295 ? -49.409 -11.303 96.338 1.00 93.50 295 SER A O 1
ATOM 2120 N N . ALA A 1 296 ? -50.072 -9.199 95.967 1.00 92.12 296 ALA A N 1
ATOM 2121 C CA . ALA A 1 296 ? -50.510 -8.896 97.317 1.00 92.12 296 ALA A CA 1
ATOM 2122 C C . ALA A 1 296 ? -51.922 -8.311 97.262 1.00 92.12 296 ALA A C 1
ATOM 2124 O O . ALA A 1 296 ? -52.201 -7.424 96.456 1.00 92.12 296 ALA A O 1
ATOM 2125 N N . ALA A 1 297 ? -52.810 -8.792 98.129 1.00 91.12 297 ALA A N 1
ATOM 2126 C CA . ALA A 1 297 ? -54.162 -8.270 98.236 1.00 91.12 297 ALA A CA 1
ATOM 2127 C C . ALA A 1 297 ? -54.512 -7.938 99.687 1.00 91.12 297 ALA A C 1
ATOM 2129 O O . ALA A 1 297 ? -54.155 -8.667 100.615 1.00 91.12 297 ALA A O 1
ATOM 2130 N N . GLY A 1 298 ? -55.225 -6.829 99.872 1.00 90.25 298 GLY A N 1
ATOM 2131 C CA . GLY A 1 298 ? -55.665 -6.322 101.165 1.00 90.25 298 GLY A CA 1
ATOM 2132 C C . GLY A 1 298 ? -57.164 -6.045 101.183 1.00 90.25 298 GLY A C 1
ATOM 2133 O O . GLY A 1 298 ? -57.691 -5.364 100.304 1.00 90.25 298 GLY A O 1
ATOM 2134 N N . LEU A 1 299 ? -57.840 -6.545 102.214 1.00 86.06 299 LEU A N 1
ATOM 2135 C CA . LEU A 1 299 ? -59.209 -6.184 102.559 1.00 86.06 299 LEU A CA 1
ATOM 2136 C C . LEU A 1 299 ? -59.197 -4.769 103.155 1.00 86.06 299 LEU A C 1
ATOM 2138 O O . LEU A 1 299 ? -58.852 -4.586 104.323 1.00 86.06 299 LEU A O 1
ATOM 2142 N N . LEU A 1 300 ? -59.561 -3.771 102.349 1.00 84.62 300 LEU A N 1
ATOM 2143 C CA . LEU A 1 300 ? -59.617 -2.369 102.773 1.00 84.62 300 LEU A CA 1
ATOM 2144 C C . LEU A 1 300 ? -60.792 -2.119 103.724 1.00 84.62 300 LEU A C 1
ATOM 2146 O O . LEU A 1 300 ? -60.664 -1.378 104.698 1.00 84.62 300 LEU A O 1
ATOM 2150 N N . HIS A 1 301 ? -61.941 -2.738 103.444 1.00 81.31 301 HIS A N 1
ATOM 2151 C CA . HIS A 1 301 ? -63.140 -2.608 104.263 1.00 81.31 301 HIS A CA 1
ATOM 2152 C C . HIS A 1 301 ? -64.026 -3.853 104.162 1.00 81.31 301 HIS A C 1
ATOM 2154 O O . HIS A 1 301 ? -64.094 -4.496 103.115 1.00 81.31 301 HIS A O 1
ATOM 2160 N N . SER A 1 302 ? -64.730 -4.167 105.248 1.00 77.38 302 SER A N 1
ATOM 2161 C CA . SER A 1 302 ? -65.741 -5.223 105.319 1.00 77.38 302 SER A CA 1
ATOM 2162 C C . SER A 1 302 ? -67.017 -4.623 105.897 1.00 77.38 302 SER A C 1
ATOM 2164 O O . SER A 1 302 ? -66.991 -3.996 106.958 1.00 77.38 302 SER A O 1
ATOM 2166 N N . PHE A 1 303 ? -68.122 -4.774 105.173 1.00 80.12 303 PHE A N 1
ATOM 2167 C CA . PHE A 1 303 ? -69.419 -4.228 105.549 1.00 80.12 303 PHE A CA 1
ATOM 2168 C C . PHE A 1 303 ? -70.171 -5.214 106.450 1.00 80.12 303 PHE A C 1
ATOM 2170 O O . PHE A 1 303 ? -70.048 -6.429 106.304 1.00 80.12 303 PHE A O 1
ATOM 2177 N N . ARG A 1 304 ? -71.027 -4.702 107.346 1.00 73.12 304 ARG A N 1
ATOM 2178 C CA . ARG A 1 304 ? -71.805 -5.527 108.299 1.00 73.12 304 ARG A CA 1
ATOM 2179 C C . ARG A 1 304 ? -72.728 -6.568 107.645 1.00 73.12 304 ARG A C 1
ATOM 2181 O O . ARG A 1 304 ? -73.146 -7.495 108.327 1.00 73.12 304 ARG A O 1
ATOM 2188 N N . ASN A 1 305 ? -73.005 -6.432 106.348 1.00 72.31 305 ASN A N 1
ATOM 2189 C CA . ASN A 1 305 ? -73.854 -7.340 105.574 1.00 72.31 305 ASN A CA 1
ATOM 2190 C C . ASN A 1 305 ? -73.058 -8.439 104.833 1.00 72.31 305 ASN A C 1
ATOM 2192 O O . ASN A 1 305 ? -73.641 -9.160 104.036 1.00 72.31 305 ASN A O 1
ATOM 2196 N N . GLY A 1 306 ? -71.742 -8.561 105.056 1.00 71.94 306 GLY A N 1
ATOM 2197 C CA . GLY A 1 306 ? -70.882 -9.573 104.420 1.00 71.94 306 GLY A CA 1
ATOM 2198 C C . GLY A 1 306 ? -70.110 -9.088 103.186 1.00 71.94 306 GLY A C 1
ATOM 2199 O O . GLY A 1 306 ? -69.118 -9.710 102.810 1.00 71.94 306 GLY A O 1
ATOM 2200 N N . GLY A 1 307 ? -70.492 -7.946 102.606 1.00 82.50 307 GLY A N 1
ATOM 2201 C CA . GLY A 1 307 ? -69.759 -7.324 101.502 1.00 82.50 307 GLY A CA 1
ATOM 2202 C C . GLY A 1 307 ? -68.330 -6.897 101.871 1.00 82.50 307 GLY A C 1
ATOM 2203 O O . GLY A 1 307 ? -67.997 -6.675 103.040 1.00 82.50 307 GLY A O 1
ATOM 2204 N N . SER A 1 308 ? -67.473 -6.729 100.864 1.00 85.19 308 SER A N 1
ATOM 2205 C CA . SER A 1 308 ? -66.056 -6.390 101.038 1.00 85.19 308 SER A CA 1
ATOM 2206 C C . SER A 1 308 ? -65.492 -5.521 99.912 1.00 85.19 308 SER A C 1
ATOM 2208 O O . SER A 1 308 ? -65.925 -5.596 98.763 1.00 85.19 308 SER A O 1
ATOM 2210 N N . VAL A 1 309 ? -64.490 -4.707 100.257 1.00 88.69 309 VAL A N 1
ATOM 2211 C CA . VAL A 1 309 ? -63.641 -3.972 99.310 1.00 88.69 309 VAL A CA 1
ATOM 2212 C C . VAL A 1 309 ? -62.228 -4.529 99.415 1.00 88.69 309 VAL A C 1
ATOM 2214 O O . VAL A 1 309 ? -61.606 -4.439 100.477 1.00 88.69 309 VAL A O 1
ATOM 2217 N N . ILE A 1 310 ? -61.718 -5.087 98.321 1.00 88.12 310 ILE A N 1
ATOM 2218 C CA . ILE A 1 310 ? -60.376 -5.671 98.245 1.00 88.12 310 ILE A CA 1
ATOM 2219 C C . ILE A 1 310 ? -59.560 -4.899 97.210 1.00 88.12 310 ILE A C 1
ATOM 2221 O O . ILE A 1 310 ? -60.010 -4.707 96.084 1.00 88.12 310 ILE A O 1
ATOM 2225 N N . LEU A 1 311 ? -58.352 -4.487 97.585 1.00 91.12 311 LEU A N 1
ATOM 2226 C CA . LEU A 1 311 ? -57.329 -3.996 96.664 1.00 91.12 311 LEU A CA 1
ATOM 2227 C C . LEU A 1 311 ? -56.363 -5.143 96.355 1.00 91.12 311 LEU A C 1
ATOM 2229 O O . LEU A 1 311 ? -55.833 -5.747 97.285 1.00 91.12 311 LEU A O 1
ATOM 2233 N N . ASP A 1 312 ? -56.127 -5.424 95.077 1.00 92.00 312 ASP A N 1
ATOM 2234 C CA . ASP A 1 312 ? -55.095 -6.336 94.572 1.00 92.00 312 ASP A CA 1
ATOM 2235 C C . ASP A 1 312 ? -54.026 -5.535 93.825 1.00 92.00 312 ASP A C 1
ATOM 2237 O O . ASP A 1 312 ? -54.337 -4.650 93.024 1.00 92.00 312 ASP A O 1
ATOM 2241 N N . LEU A 1 313 ? -52.763 -5.857 94.090 1.00 93.25 313 LEU A N 1
ATOM 2242 C CA . LEU A 1 313 ? -51.593 -5.332 93.399 1.00 93.25 313 LEU A CA 1
ATOM 2243 C C . LEU A 1 313 ? -50.678 -6.507 93.064 1.00 93.25 313 LEU A C 1
ATOM 2245 O O . LEU A 1 313 ? -50.405 -7.343 93.922 1.00 93.25 313 LEU A O 1
ATOM 2249 N N . GLY A 1 314 ? -50.170 -6.568 91.839 1.00 93.19 314 GLY A N 1
ATOM 2250 C CA . GLY A 1 314 ? -49.235 -7.603 91.416 1.00 93.19 314 GLY A CA 1
ATOM 2251 C C . GLY A 1 314 ? -48.116 -7.046 90.555 1.00 93.19 314 GLY A C 1
ATOM 2252 O O . GLY A 1 314 ? -48.333 -6.136 89.760 1.00 93.19 314 GLY A O 1
ATOM 2253 N N . ALA A 1 315 ? -46.920 -7.599 90.708 1.00 95.00 315 ALA A N 1
ATOM 2254 C CA . ALA A 1 315 ? -45.740 -7.250 89.929 1.00 95.00 315 ALA A CA 1
ATOM 2255 C C . ALA A 1 315 ? -44.951 -8.520 89.607 1.00 95.00 315 ALA A C 1
ATOM 2257 O O . ALA A 1 315 ? -44.758 -9.374 90.474 1.00 95.00 315 ALA A O 1
ATOM 2258 N N . GLY A 1 316 ? -44.511 -8.663 88.361 1.00 94.12 316 GLY A N 1
ATOM 2259 C CA . GLY A 1 316 ? -43.780 -9.838 87.912 1.00 94.12 316 GLY A CA 1
ATOM 2260 C C . GLY A 1 316 ? -42.696 -9.514 86.899 1.00 94.12 316 GLY A C 1
ATOM 2261 O O . GLY A 1 316 ? -42.728 -8.489 86.216 1.00 94.12 316 GLY A O 1
ATOM 2262 N N . VAL A 1 317 ? -41.723 -10.415 86.839 1.00 94.38 317 VAL A N 1
ATOM 2263 C CA . VAL A 1 317 ? -40.536 -10.334 85.988 1.00 94.38 317 VAL A CA 1
ATOM 2264 C C . VAL A 1 317 ? -40.381 -11.619 85.189 1.00 94.38 317 VAL A C 1
ATOM 2266 O O . VAL A 1 317 ? -40.648 -12.715 85.691 1.00 94.38 317 VAL A O 1
ATOM 2269 N N . SER A 1 318 ? -39.933 -11.484 83.946 1.00 92.69 318 SER A N 1
ATOM 2270 C CA . SER A 1 318 ? -39.508 -12.625 83.138 1.00 92.69 318 SER A CA 1
ATOM 2271 C C . SER A 1 318 ? -38.126 -13.128 83.555 1.00 92.69 318 SER A C 1
ATOM 2273 O O . SER A 1 318 ? -37.301 -12.385 84.087 1.00 92.69 318 SER A O 1
ATOM 2275 N N . THR A 1 319 ? -37.863 -14.406 83.284 1.00 87.75 319 THR A N 1
ATOM 2276 C CA . THR A 1 319 ? -36.550 -15.036 83.454 1.00 87.75 319 THR A CA 1
ATOM 2277 C C . THR A 1 319 ? -35.671 -14.979 82.199 1.00 87.75 319 THR A C 1
ATOM 2279 O O . THR A 1 319 ? -34.516 -15.391 82.275 1.00 87.75 319 THR A O 1
ATOM 2282 N N . LYS A 1 320 ? -36.206 -14.582 81.032 1.00 84.38 320 LYS A N 1
ATOM 2283 C CA . LYS A 1 320 ? -35.495 -14.637 79.736 1.00 84.38 320 LYS A CA 1
ATOM 2284 C C . LYS A 1 320 ? -35.116 -13.264 79.190 1.00 84.38 320 LYS A C 1
ATOM 2286 O O . LYS A 1 320 ? -33.944 -13.042 78.898 1.00 84.38 320 LYS A O 1
ATOM 2291 N N . HIS A 1 321 ? -36.077 -12.356 79.059 1.00 83.50 321 HIS A N 1
ATOM 2292 C CA . HIS A 1 321 ? -35.827 -10.972 78.659 1.00 83.50 321 HIS A CA 1
ATOM 2293 C C . HIS A 1 321 ? -36.057 -10.041 79.854 1.00 83.50 321 HIS A C 1
ATOM 2295 O O . HIS A 1 321 ? -36.726 -10.410 80.819 1.00 83.50 321 HIS A O 1
ATOM 2301 N N . SER A 1 322 ? -35.523 -8.817 79.797 1.00 84.31 322 SER A N 1
ATOM 2302 C CA . SER A 1 322 ? -35.648 -7.799 80.859 1.00 84.31 322 SER A CA 1
ATOM 2303 C C . SER A 1 322 ? -37.047 -7.159 80.913 1.00 84.31 322 SER A C 1
ATOM 2305 O O . SER A 1 322 ? -37.195 -5.939 80.932 1.00 84.31 322 SER A O 1
ATOM 2307 N N . MET A 1 323 ? -38.075 -8.004 80.895 1.00 89.12 323 MET A N 1
ATOM 2308 C CA . MET A 1 323 ? -39.492 -7.675 80.908 1.00 89.12 323 MET A CA 1
ATOM 2309 C C . MET A 1 323 ? -40.012 -7.596 82.341 1.00 89.12 323 MET A C 1
ATOM 2311 O O . MET A 1 323 ? -39.889 -8.547 83.117 1.00 89.12 323 MET A O 1
ATOM 2315 N N . PHE A 1 324 ? -40.653 -6.475 82.658 1.00 90.62 324 PHE A N 1
ATOM 2316 C CA . PHE A 1 324 ? -41.413 -6.257 83.884 1.00 90.62 324 PHE A CA 1
ATOM 2317 C C . PHE A 1 324 ? -42.848 -5.892 83.513 1.00 90.62 324 PHE A C 1
ATOM 2319 O O . PHE A 1 324 ? -43.068 -5.053 82.638 1.00 90.62 324 PHE A O 1
ATOM 2326 N N . ALA A 1 325 ? -43.820 -6.478 84.205 1.00 91.25 325 ALA A N 1
ATOM 2327 C CA . ALA A 1 325 ? -45.215 -6.077 84.100 1.00 91.25 325 ALA A CA 1
ATOM 2328 C C . ALA A 1 325 ? -45.875 -6.070 85.480 1.00 91.25 325 ALA A C 1
ATOM 2330 O O . ALA A 1 325 ? -45.538 -6.862 86.364 1.00 91.25 325 ALA A O 1
ATOM 2331 N N . GLY A 1 326 ? -46.834 -5.166 85.656 1.00 91.25 326 GLY A N 1
ATOM 2332 C CA . GLY A 1 326 ? -47.627 -5.051 86.871 1.00 91.25 326 GLY A CA 1
ATOM 2333 C C . GLY A 1 326 ? -49.116 -5.024 86.564 1.00 91.25 326 GLY A C 1
ATOM 2334 O O . GLY A 1 326 ? -49.534 -4.675 85.460 1.00 91.25 326 GLY A O 1
ATOM 2335 N N . ARG A 1 327 ? -49.917 -5.375 87.565 1.00 90.38 327 ARG A N 1
ATOM 2336 C CA . ARG A 1 327 ? -51.374 -5.258 87.557 1.00 90.38 327 ARG A CA 1
ATOM 2337 C C . ARG A 1 327 ? -51.844 -4.605 88.853 1.00 90.38 327 ARG A C 1
ATOM 2339 O O . ARG A 1 327 ? -51.211 -4.755 89.896 1.00 90.38 327 ARG A O 1
ATOM 2346 N N . GLY A 1 328 ? -52.981 -3.932 88.794 1.00 91.81 328 GLY A N 1
ATOM 2347 C CA . GLY A 1 328 ? -53.685 -3.439 89.970 1.00 91.81 328 GLY A CA 1
ATOM 2348 C C . GLY A 1 328 ? -55.182 -3.496 89.721 1.00 91.81 328 GLY A C 1
ATOM 2349 O O . GLY A 1 328 ? -55.629 -3.251 88.601 1.00 91.81 328 GLY A O 1
ATOM 2350 N N . GLY A 1 329 ? -55.953 -3.844 90.744 1.00 91.06 329 GLY A N 1
ATOM 2351 C CA . GLY A 1 329 ? -57.400 -3.982 90.638 1.00 91.06 329 GLY A CA 1
ATOM 2352 C C . GLY A 1 329 ? -58.095 -3.762 91.972 1.00 91.06 329 GLY A C 1
ATOM 2353 O O . GLY A 1 329 ? -57.528 -4.002 93.036 1.00 91.06 329 GLY A O 1
ATOM 2354 N N . VAL A 1 330 ? -59.346 -3.314 91.911 1.00 90.12 330 VAL A N 1
ATOM 2355 C CA . VAL A 1 330 ? -60.234 -3.233 93.073 1.00 90.12 330 VAL A CA 1
ATOM 2356 C C . VAL A 1 330 ? -61.400 -4.181 92.837 1.00 90.12 330 VAL A C 1
ATOM 2358 O O . VAL A 1 330 ? -62.063 -4.109 91.804 1.00 90.12 330 VAL A O 1
ATOM 2361 N N . THR A 1 331 ? -61.651 -5.067 93.793 1.00 87.75 331 THR A N 1
ATOM 2362 C CA . THR A 1 331 ? -62.794 -5.980 93.792 1.00 87.75 331 THR A CA 1
ATOM 2363 C C . THR A 1 331 ? -63.809 -5.506 94.823 1.00 87.75 331 THR A C 1
ATOM 2365 O O . THR A 1 331 ? -63.462 -5.251 95.978 1.00 87.75 331 THR A O 1
ATOM 2368 N N . LEU A 1 332 ? -65.067 -5.409 94.399 1.00 86.81 332 LEU A N 1
ATOM 2369 C CA . LEU A 1 332 ? -66.217 -5.127 95.251 1.00 86.81 332 LEU A CA 1
ATOM 2370 C C . LEU A 1 332 ? -67.067 -6.397 95.319 1.00 86.81 332 LEU A C 1
ATOM 2372 O O . LEU A 1 332 ? -67.541 -6.864 94.286 1.00 86.81 332 LEU A O 1
ATOM 2376 N N . GLY A 1 333 ? -67.233 -6.956 96.515 1.00 79.94 333 GLY A N 1
ATOM 2377 C CA . GLY A 1 333 ? -68.177 -8.042 96.789 1.00 79.94 333 GLY A CA 1
ATOM 2378 C C . GLY A 1 333 ? -69.331 -7.536 97.651 1.00 79.94 333 GLY A C 1
ATOM 2379 O O . GLY A 1 333 ? -69.108 -6.708 98.539 1.00 79.94 333 GLY A O 1
ATOM 2380 N N . TRP A 1 334 ? -70.541 -8.032 97.406 1.00 78.69 334 TRP A N 1
ATOM 2381 C CA . TRP A 1 334 ? -71.768 -7.694 98.132 1.00 78.69 334 TRP A CA 1
ATOM 2382 C C . TRP A 1 334 ? -72.614 -8.943 98.391 1.00 78.69 334 TRP A C 1
ATOM 2384 O O . TRP A 1 334 ? -72.436 -9.929 97.640 1.00 78.69 334 TRP A O 1
#

Foldseek 3Di:
DDDDDDDDDDDDDDDDDDDDDDDDDDDDDDDDDDDDPPPPPPDDDPDPDQPDPPGDDDDQWAQDPVRDTGRDPDPPRPDDPDPDQWDWDDDPQATQIQGNVPRDTDGSDDDDDPDDDDDPDDDDDPPDDDDPDDDDPDDDDDPVDDDDDPPDDDDPVPDDDPPQDDDDDPPGDHDPVVVVVVVVVVVVVVVVVVVVVVVVVVVVVVVVVVVVVVVVVVVVVVVVVVVVVVVVVVVVVVVVVVVVVVVVVVVVVLLVQQVVQQVQQDDADDDDPPDQKDKDWGWGHGPNKIKIKIKIKGFPDADPVGKTKMKIKMKMAIPPDRHIDIDIDIDTGD

pLDDT: mean 80.08, std 21.84, range [30.56, 98.81]

Mean predicted aligned error: 17.51 Å

Solvent-accessible surface area (backbone atoms only — not comparable to full-atom values): 21642 Å² total; per-residue (Å²): 135,81,92,79,84,90,88,88,88,89,83,89,88,79,92,87,80,81,81,89,80,83,84,87,91,80,82,83,92,82,84,90,83,76,90,74,84,77,75,73,75,91,61,93,72,91,71,92,66,79,84,50,100,82,56,89,89,69,79,58,70,36,72,47,99,85,74,48,82,44,75,58,101,60,95,75,70,89,63,83,82,68,87,67,66,47,54,75,49,76,59,97,82,42,28,38,35,38,33,65,85,79,70,49,76,47,64,48,48,94,82,84,74,97,57,95,80,86,74,96,60,95,81,86,66,94,87,63,85,89,67,97,83,75,84,77,98,62,91,83,86,57,93,90,59,86,88,77,66,88,93,64,85,85,84,61,93,84,61,86,86,72,92,65,54,78,59,86,55,99,84,49,70,72,31,68,70,63,54,50,54,54,50,52,53,52,51,51,51,52,53,53,51,51,56,51,47,56,53,50,53,54,50,48,57,54,47,52,56,51,48,56,51,49,54,52,51,52,53,52,49,49,56,52,46,55,53,49,54,53,50,51,52,53,49,53,51,49,53,51,54,50,54,52,50,50,52,55,47,56,50,48,54,52,51,49,35,24,52,52,4,21,56,62,8,44,50,84,42,79,75,57,95,89,57,53,65,37,73,28,81,30,70,12,71,31,97,92,29,38,10,45,8,43,12,39,28,35,57,77,44,74,48,98,86,74,20,36,36,33,42,39,42,28,45,21,35,32,79,80,54,101,46,75,55,71,51,72,50,75,49,80,48,117

Radius of gyration: 82.58 Å; Cα contacts (8 Å, |Δi|>4): 292; chains: 1; bounding box: 146×103×198 Å